Protein AF-A0A2E1APN5-F1 (afdb_monomer)

Radius of gyration: 29.27 Å; Cα contacts (8 Å, |Δi|>4): 83; chains: 1; bounding box: 70×62×74 Å

Sequence (223 aa):
MCIGRSMVTHSIISHINYSKQFFPSLQPFIEPSEMKSNELLLLLEHAYSVARYGNEFEITKVQTKTIQSQMKEFIQEVESIFQRHLDQCNNQIEGIEKDFEKAFPKETKSVEHNGESCLFEQLKEMEKMHFHALKSYIPEKGLYSVELITKGYQETSFMISDLIKVCITALENENFSTRSVPQPHYNISGVLGYILDLIPHDEMEFLDKARKLLSEQKAATTK

Structure (mmCIF, N/CA/C/O backbone):
data_AF-A0A2E1APN5-F1
#
_entry.id   AF-A0A2E1APN5-F1
#
loop_
_atom_site.group_PDB
_atom_site.id
_atom_site.type_symbol
_atom_site.label_atom_id
_atom_site.label_alt_id
_atom_site.label_comp_id
_atom_site.label_asym_id
_atom_site.label_entity_id
_atom_site.label_seq_id
_atom_site.pdbx_PDB_ins_code
_atom_site.Cartn_x
_atom_site.Cartn_y
_atom_site.Cartn_z
_atom_site.occupancy
_atom_site.B_iso_or_equiv
_atom_site.auth_seq_id
_atom_site.auth_comp_id
_atom_site.auth_asym_id
_atom_site.auth_atom_id
_atom_site.pdbx_PDB_model_num
ATOM 1 N N . MET A 1 1 ? 13.906 -6.286 4.113 1.00 45.44 1 MET A N 1
ATOM 2 C CA . MET A 1 1 ? 14.165 -5.135 3.224 1.00 45.44 1 MET A CA 1
ATOM 3 C C . MET A 1 1 ? 13.760 -5.583 1.832 1.00 45.44 1 MET A C 1
ATOM 5 O O . MET A 1 1 ? 14.412 -6.465 1.293 1.00 45.44 1 MET A O 1
ATOM 9 N N . CYS A 1 2 ? 12.626 -5.105 1.322 1.00 52.84 2 CYS A N 1
ATOM 10 C CA . CYS A 1 2 ? 12.103 -5.518 0.017 1.00 52.84 2 CYS A CA 1
ATOM 11 C C . CYS A 1 2 ? 12.433 -4.435 -1.011 1.00 52.84 2 CYS A C 1
ATOM 13 O O . CYS A 1 2 ? 12.255 -3.248 -0.735 1.00 52.84 2 CYS A O 1
ATOM 15 N N . ILE A 1 3 ? 12.920 -4.840 -2.182 1.00 60.03 3 ILE A N 1
ATOM 16 C CA . ILE A 1 3 ? 13.171 -3.937 -3.306 1.00 60.03 3 ILE A CA 1
ATOM 17 C C . ILE A 1 3 ? 11.793 -3.551 -3.864 1.00 60.03 3 ILE A C 1
ATOM 19 O O . ILE A 1 3 ? 11.184 -4.300 -4.617 1.00 60.03 3 ILE A O 1
ATOM 23 N N . GLY A 1 4 ? 11.242 -2.422 -3.407 1.00 61.91 4 GLY A N 1
ATOM 24 C CA . GLY A 1 4 ? 9.843 -2.045 -3.658 1.00 61.91 4 GLY A CA 1
ATOM 25 C C . GLY A 1 4 ? 9.481 -1.787 -5.127 1.00 61.91 4 GLY A C 1
ATOM 26 O O . GLY A 1 4 ? 8.303 -1.796 -5.470 1.00 61.91 4 GLY A O 1
ATOM 27 N N . ARG A 1 5 ? 10.463 -1.565 -6.011 1.00 67.75 5 ARG A N 1
ATOM 28 C CA . ARG A 1 5 ? 10.250 -1.455 -7.463 1.00 67.75 5 ARG A CA 1
ATOM 29 C C . ARG A 1 5 ? 11.303 -2.251 -8.218 1.00 67.75 5 ARG A C 1
ATOM 31 O O . ARG A 1 5 ? 12.491 -2.098 -7.955 1.00 67.75 5 ARG A O 1
ATOM 38 N N . SER A 1 6 ? 10.864 -3.044 -9.194 1.00 73.12 6 SER A N 1
ATOM 39 C CA . SER A 1 6 ? 11.775 -3.700 -10.133 1.00 73.12 6 SER A CA 1
ATOM 40 C C . SER A 1 6 ? 12.521 -2.651 -10.950 1.00 73.12 6 SER A C 1
ATOM 42 O O . SER A 1 6 ? 11.910 -1.740 -11.512 1.00 73.12 6 SER A O 1
ATOM 44 N N . MET A 1 7 ? 13.838 -2.800 -11.061 1.00 77.50 7 MET A N 1
ATOM 45 C CA . MET A 1 7 ? 14.626 -2.024 -12.010 1.00 77.50 7 MET A CA 1
ATOM 46 C C . MET A 1 7 ? 14.313 -2.517 -13.431 1.00 77.50 7 MET A C 1
ATOM 48 O O . MET A 1 7 ? 14.204 -3.721 -13.656 1.00 77.50 7 ME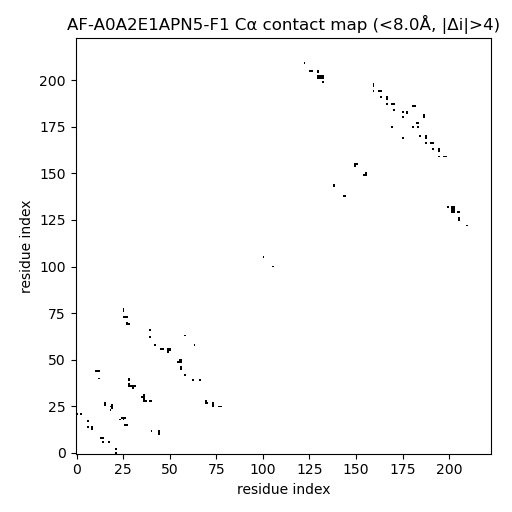T A O 1
ATOM 52 N N . VAL A 1 8 ? 14.155 -1.607 -14.393 1.00 78.19 8 VAL A N 1
ATOM 53 C CA . VAL A 1 8 ? 13.979 -1.955 -15.812 1.00 78.19 8 VAL A CA 1
ATOM 54 C C . VAL A 1 8 ? 15.206 -1.468 -16.566 1.00 78.19 8 VAL A C 1
ATOM 56 O O . VAL A 1 8 ? 15.414 -0.270 -16.735 1.00 78.19 8 VAL A O 1
ATOM 59 N N . THR A 1 9 ? 16.055 -2.404 -16.977 1.00 80.88 9 THR A N 1
ATOM 60 C CA . THR A 1 9 ? 17.279 -2.137 -17.742 1.00 80.88 9 THR A CA 1
ATOM 61 C C . THR A 1 9 ? 17.597 -3.334 -18.633 1.00 80.88 9 THR A C 1
ATOM 63 O O . THR A 1 9 ? 17.232 -4.469 -18.315 1.00 80.88 9 THR A O 1
ATOM 66 N N . HIS A 1 10 ? 18.287 -3.070 -19.742 1.00 74.88 10 HIS A N 1
ATOM 67 C CA . HIS A 1 10 ? 18.795 -4.080 -20.675 1.00 74.88 10 HIS A CA 1
ATOM 68 C C . HIS A 1 10 ? 20.230 -4.536 -20.365 1.00 74.88 10 HIS A C 1
ATOM 70 O O . HIS A 1 10 ? 20.794 -5.304 -21.134 1.00 74.88 10 HIS A O 1
ATOM 76 N N . SER A 1 11 ? 20.804 -4.051 -19.263 1.00 83.25 11 SER A N 1
ATOM 77 C CA . SER A 1 11 ? 22.168 -4.318 -18.816 1.00 83.25 11 SER A CA 1
ATOM 78 C C . SER A 1 11 ? 22.156 -5.159 -17.545 1.00 83.25 11 SER A C 1
ATOM 80 O O . SER A 1 11 ? 21.623 -4.732 -16.512 1.00 83.25 11 SER A O 1
ATOM 82 N N . ILE A 1 12 ? 22.757 -6.348 -17.604 1.00 84.38 12 ILE A N 1
ATOM 83 C CA . ILE A 1 12 ? 22.867 -7.250 -16.453 1.00 84.38 12 ILE A CA 1
ATOM 84 C C . ILE A 1 12 ? 23.789 -6.653 -15.388 1.00 84.38 12 ILE A C 1
ATOM 86 O O . ILE A 1 12 ? 23.498 -6.738 -14.197 1.00 84.38 12 ILE A O 1
ATOM 90 N N . ILE A 1 13 ? 24.839 -5.947 -15.815 1.00 83.81 13 ILE A N 1
ATOM 91 C CA . ILE A 1 13 ? 25.756 -5.216 -14.934 1.00 83.81 13 ILE A CA 1
ATOM 92 C C . ILE A 1 13 ? 24.990 -4.157 -14.135 1.00 83.81 13 ILE A C 1
ATOM 94 O O . ILE A 1 13 ? 25.181 -4.021 -12.926 1.00 83.81 13 ILE A O 1
ATOM 98 N N . SER A 1 14 ? 24.080 -3.435 -14.790 1.00 83.88 14 SER A N 1
ATOM 99 C CA . SER A 1 14 ? 23.251 -2.425 -14.126 1.00 83.88 14 SER A CA 1
ATOM 100 C C . SER A 1 14 ? 22.312 -3.048 -13.087 1.00 83.88 14 SER A C 1
ATOM 102 O O . SER A 1 14 ? 22.191 -2.510 -11.987 1.00 83.88 14 SER A O 1
ATOM 104 N N . HIS A 1 15 ? 21.712 -4.209 -13.386 1.00 84.94 15 HIS A N 1
ATOM 105 C CA . HIS A 1 15 ? 20.889 -4.963 -12.426 1.00 84.94 15 HIS A CA 1
ATOM 106 C C . HIS A 1 15 ? 21.692 -5.443 -11.210 1.00 84.94 15 HIS A C 1
ATOM 108 O O . HIS A 1 15 ? 21.228 -5.308 -10.075 1.00 84.94 15 HIS A O 1
ATOM 114 N N . ILE A 1 16 ? 22.905 -5.960 -11.423 1.00 83.12 16 ILE A N 1
ATOM 115 C CA . ILE A 1 16 ? 23.797 -6.413 -10.343 1.00 83.12 16 ILE A CA 1
ATOM 116 C C . ILE A 1 16 ? 24.196 -5.232 -9.452 1.00 83.12 16 ILE A C 1
ATOM 118 O O . ILE A 1 16 ? 24.072 -5.311 -8.230 1.00 83.12 16 ILE A O 1
ATOM 122 N N . ASN A 1 17 ? 24.606 -4.107 -10.044 1.00 82.50 17 ASN A N 1
ATOM 123 C CA . ASN A 1 17 ? 24.995 -2.906 -9.299 1.00 82.50 17 ASN A CA 1
ATOM 124 C C . ASN A 1 17 ? 23.841 -2.308 -8.491 1.00 82.50 17 ASN A C 1
ATOM 126 O O . ASN A 1 17 ? 24.048 -1.849 -7.368 1.00 82.50 17 ASN A O 1
ATOM 130 N N . TYR A 1 18 ? 22.627 -2.324 -9.038 1.00 83.31 18 TYR A N 1
ATOM 131 C CA . TYR A 1 18 ? 21.437 -1.899 -8.312 1.00 83.31 18 TYR A CA 1
ATOM 132 C C . TYR A 1 18 ? 21.146 -2.823 -7.126 1.00 83.31 18 TYR A C 1
ATOM 134 O O . TYR A 1 18 ? 20.961 -2.359 -6.003 1.00 83.31 18 TYR A O 1
ATOM 142 N N . SER A 1 19 ? 21.195 -4.138 -7.350 1.00 80.06 19 SER A N 1
ATOM 143 C CA . SER A 1 19 ? 20.945 -5.146 -6.312 1.00 80.06 19 SER A CA 1
ATOM 144 C C . SER A 1 19 ? 21.985 -5.097 -5.187 1.00 80.06 19 SER A C 1
ATOM 146 O O . SER A 1 19 ? 21.635 -5.254 -4.018 1.00 80.06 19 SER A O 1
ATOM 148 N N . LYS A 1 20 ? 23.245 -4.780 -5.514 1.00 81.50 20 LYS A N 1
ATOM 149 C CA . LYS A 1 20 ? 24.364 -4.636 -4.569 1.00 81.50 20 LYS A CA 1
ATOM 150 C C . LYS A 1 20 ? 24.113 -3.605 -3.466 1.00 81.50 20 LYS A C 1
ATOM 152 O O . LYS A 1 20 ? 24.642 -3.760 -2.370 1.00 81.50 20 LYS A O 1
ATOM 157 N N . GLN A 1 21 ? 23.305 -2.574 -3.724 1.00 79.94 21 GLN A N 1
ATOM 158 C CA . GLN A 1 21 ? 22.946 -1.570 -2.712 1.00 79.94 21 GLN A CA 1
ATOM 159 C C . GLN A 1 21 ? 22.103 -2.162 -1.575 1.00 79.94 21 GLN A C 1
ATOM 161 O O . GLN A 1 21 ? 22.158 -1.678 -0.447 1.00 79.94 21 GLN A O 1
ATOM 166 N N . PHE A 1 22 ? 21.335 -3.210 -1.872 1.00 81.69 22 PHE A N 1
ATOM 167 C CA . PHE A 1 22 ? 20.429 -3.866 -0.932 1.00 81.69 22 PHE A CA 1
ATOM 168 C C . PHE A 1 22 ? 21.021 -5.164 -0.380 1.00 81.69 22 PHE A C 1
ATOM 170 O O . PHE A 1 22 ? 20.833 -5.478 0.793 1.00 81.69 22 PHE A O 1
ATOM 177 N N . PHE A 1 23 ? 21.767 -5.893 -1.212 1.00 82.56 23 PHE A N 1
ATOM 178 C CA . PHE A 1 23 ? 22.398 -7.164 -0.868 1.00 82.56 23 PHE A CA 1
ATOM 179 C C . PHE A 1 23 ? 23.878 -7.153 -1.284 1.00 82.56 23 PHE A C 1
ATOM 181 O O . PHE A 1 23 ? 24.237 -7.712 -2.320 1.00 82.56 23 PHE A O 1
ATOM 188 N N . PRO A 1 24 ? 24.769 -6.525 -0.492 1.00 80.19 24 PRO A N 1
ATOM 189 C CA . PRO A 1 24 ? 26.177 -6.378 -0.862 1.00 80.19 24 PRO A CA 1
ATOM 190 C C . PRO A 1 24 ? 26.922 -7.706 -1.033 1.00 80.19 24 PRO A C 1
ATOM 192 O O . PRO A 1 24 ? 27.859 -7.770 -1.823 1.00 80.19 24 PRO A O 1
ATOM 195 N N . SER A 1 25 ? 26.517 -8.756 -0.313 1.00 80.38 25 SER A N 1
ATOM 196 C CA . SER A 1 25 ? 27.109 -10.098 -0.403 1.00 80.38 25 SER A CA 1
ATOM 197 C C . SER A 1 25 ? 26.628 -10.898 -1.615 1.00 80.38 25 SER A C 1
ATOM 199 O O . SER A 1 25 ? 27.317 -11.815 -2.040 1.00 80.38 25 SER A O 1
ATOM 201 N N . LEU A 1 26 ? 25.480 -10.528 -2.187 1.00 80.69 26 LEU A N 1
ATOM 202 C CA . LEU A 1 26 ? 24.812 -11.255 -3.259 1.00 80.69 26 LEU A CA 1
ATOM 203 C C . LEU A 1 26 ? 25.304 -10.740 -4.616 1.00 80.69 26 LEU A C 1
ATOM 205 O O . LEU A 1 26 ? 24.640 -9.941 -5.281 1.00 80.69 26 LEU A O 1
ATOM 209 N N . GLN A 1 27 ? 26.506 -11.152 -5.011 1.00 77.75 27 GLN A N 1
ATOM 210 C CA . GLN A 1 27 ? 27.084 -10.805 -6.310 1.00 77.75 27 GLN A CA 1
ATOM 211 C C . GLN A 1 27 ? 27.486 -12.082 -7.053 1.00 77.75 27 GLN A C 1
ATOM 213 O O . GLN A 1 27 ? 28.218 -12.903 -6.505 1.00 77.75 27 GLN A O 1
ATOM 218 N N . PRO A 1 28 ? 27.050 -12.261 -8.308 1.00 80.06 28 PRO A N 1
ATOM 219 C CA . PRO A 1 28 ? 27.586 -13.321 -9.142 1.00 80.06 28 PRO A CA 1
ATOM 220 C C . PRO A 1 28 ? 28.969 -12.928 -9.687 1.00 80.06 28 PRO A C 1
ATOM 222 O O . PRO A 1 28 ? 29.298 -11.745 -9.761 1.00 80.06 28 PRO A O 1
ATOM 225 N N . PHE A 1 29 ? 29.755 -13.915 -10.128 1.00 77.19 29 PHE A N 1
ATOM 226 C CA . PHE A 1 29 ? 31.062 -13.712 -10.782 1.00 77.19 29 PHE A CA 1
ATOM 227 C C . PHE A 1 29 ? 32.159 -13.074 -9.896 1.00 77.19 29 PHE A C 1
ATOM 229 O O . PHE A 1 29 ? 33.073 -12.428 -10.405 1.00 77.19 29 PHE A O 1
ATOM 236 N N . ILE A 1 30 ? 32.115 -13.267 -8.571 1.00 67.25 30 ILE A N 1
ATOM 237 C CA . ILE A 1 30 ? 33.182 -12.804 -7.666 1.00 67.25 30 ILE 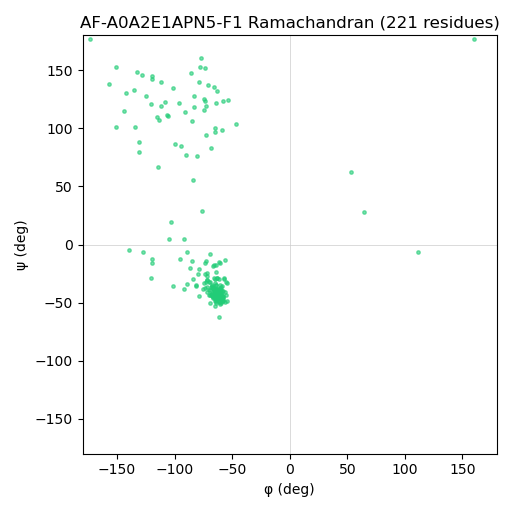A CA 1
ATOM 238 C C . ILE A 1 30 ? 34.406 -13.725 -7.802 1.00 67.25 30 ILE A C 1
ATOM 240 O O . ILE A 1 30 ? 34.350 -14.891 -7.420 1.00 67.25 30 ILE A O 1
ATOM 244 N N . GLU A 1 31 ? 35.536 -13.194 -8.275 1.00 61.31 31 GLU A N 1
ATOM 245 C CA . GLU A 1 31 ? 36.848 -13.839 -8.134 1.00 61.31 31 GLU A CA 1
ATOM 246 C C . GLU A 1 31 ? 37.810 -12.942 -7.338 1.00 61.31 31 GLU A C 1
ATOM 248 O O . GLU A 1 31 ? 37.778 -11.719 -7.490 1.00 61.31 31 GLU A O 1
ATOM 253 N N . PRO A 1 32 ? 38.705 -13.525 -6.519 1.00 54.47 32 PRO A N 1
ATOM 254 C CA . PRO A 1 32 ? 39.666 -12.779 -5.704 1.00 54.47 32 PRO A CA 1
ATOM 255 C C . PRO A 1 32 ? 40.775 -12.082 -6.513 1.00 54.47 32 PRO A C 1
ATOM 257 O O . PRO A 1 32 ? 41.538 -11.309 -5.940 1.00 54.47 32 PRO A O 1
ATOM 260 N N . SER A 1 33 ? 40.890 -12.332 -7.824 1.00 51.34 33 SER A N 1
ATOM 261 C CA . SER A 1 33 ? 41.826 -11.622 -8.701 1.00 51.34 33 SER A CA 1
ATOM 262 C C . SER A 1 33 ? 41.079 -10.642 -9.607 1.00 51.34 33 SER A C 1
ATOM 264 O O . SER A 1 33 ? 40.370 -11.056 -10.525 1.00 51.34 33 SER A O 1
ATOM 266 N N . GLU A 1 34 ? 41.282 -9.344 -9.385 1.00 51.78 34 GLU A N 1
ATOM 267 C CA . GLU A 1 34 ? 40.617 -8.227 -10.083 1.00 51.78 34 GLU A CA 1
ATOM 268 C C . GLU A 1 34 ? 40.761 -8.239 -11.621 1.00 51.78 34 GLU A C 1
ATOM 270 O O . GLU A 1 34 ? 40.038 -7.52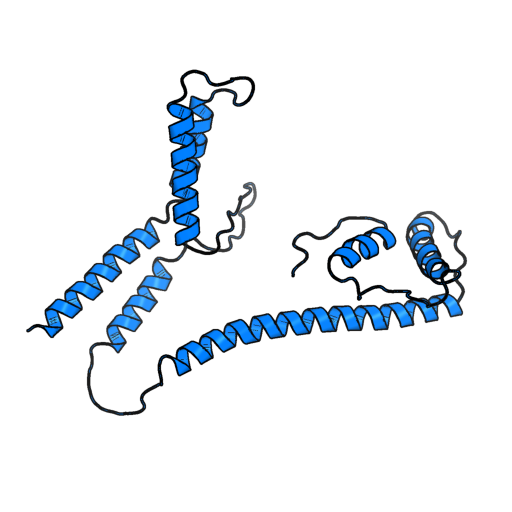8 -12.312 1.00 51.78 34 GLU A O 1
ATOM 275 N N . MET A 1 35 ? 41.669 -9.048 -12.179 1.00 47.50 35 MET A N 1
ATOM 276 C CA . MET A 1 35 ? 41.989 -9.049 -13.610 1.00 47.50 35 MET A CA 1
ATOM 277 C C . MET A 1 35 ? 41.096 -9.938 -14.492 1.00 47.50 35 MET A C 1
ATOM 279 O O . MET A 1 35 ? 41.059 -9.701 -15.693 1.00 47.50 35 MET A O 1
ATOM 283 N N . LYS A 1 36 ? 40.389 -10.940 -13.946 1.00 50.69 36 LYS A N 1
ATOM 284 C CA . LYS A 1 36 ? 39.568 -11.892 -14.738 1.00 50.69 36 LYS A CA 1
ATOM 285 C C . LYS A 1 36 ? 38.077 -11.893 -14.391 1.00 50.69 36 LYS A C 1
ATOM 287 O O . LYS A 1 36 ? 37.268 -12.353 -15.196 1.00 50.69 36 LYS A O 1
ATOM 292 N N . SER A 1 37 ? 37.699 -11.330 -13.239 1.00 54.22 37 SER A N 1
ATOM 293 C CA . SER A 1 37 ? 36.334 -11.426 -12.691 1.00 54.22 37 SER A CA 1
ATOM 294 C C . SER A 1 37 ? 35.262 -10.757 -13.560 1.00 54.22 37 SER A C 1
ATOM 296 O O . SER A 1 37 ? 34.102 -11.161 -13.543 1.00 54.22 37 SER A O 1
ATOM 298 N N . ASN A 1 38 ? 35.650 -9.786 -14.388 1.00 67.75 38 ASN A N 1
ATOM 299 C CA . ASN A 1 38 ? 34.726 -9.066 -15.259 1.00 67.75 38 ASN A CA 1
ATOM 300 C C . ASN A 1 38 ? 34.635 -9.632 -16.680 1.00 67.75 38 ASN A C 1
ATOM 302 O O . ASN A 1 38 ? 33.713 -9.262 -17.400 1.00 67.75 38 ASN A O 1
ATOM 306 N N . GLU A 1 39 ? 35.531 -10.525 -17.113 1.00 77.75 39 GLU A N 1
ATOM 307 C CA . GLU A 1 39 ? 35.550 -10.971 -18.515 1.00 77.75 39 GLU A CA 1
ATOM 308 C C . GLU A 1 39 ? 34.314 -11.804 -18.871 1.00 77.75 39 GLU A C 1
ATOM 310 O O . GLU A 1 39 ? 33.687 -11.564 -19.900 1.00 77.75 39 GLU A O 1
ATOM 315 N N . LEU A 1 40 ? 33.910 -12.739 -18.002 1.00 83.31 40 LEU A N 1
ATOM 316 C CA . LEU A 1 40 ? 32.712 -13.559 -18.226 1.00 83.31 40 LEU A CA 1
ATOM 317 C C . LEU A 1 40 ? 31.426 -12.728 -18.173 1.00 83.31 40 LEU A C 1
ATOM 319 O O . LEU A 1 40 ? 30.511 -12.963 -18.961 1.00 83.31 40 LEU A O 1
ATOM 323 N N . LEU A 1 41 ? 31.369 -11.748 -17.270 1.00 84.50 41 LEU A N 1
ATOM 324 C CA . LEU A 1 41 ? 30.226 -10.852 -17.125 1.00 84.50 41 LEU A CA 1
ATOM 325 C C . LEU A 1 41 ? 30.095 -9.907 -18.329 1.00 84.50 41 LEU A C 1
ATOM 327 O O . LEU A 1 41 ? 29.000 -9.741 -18.862 1.00 84.50 41 LEU A O 1
ATOM 331 N N . LEU A 1 42 ? 31.211 -9.340 -18.796 1.00 83.88 42 LEU A N 1
ATOM 332 C CA . LEU A 1 42 ? 31.263 -8.512 -20.004 1.00 83.88 42 LEU A CA 1
ATOM 333 C C . LEU A 1 42 ? 30.926 -9.327 -21.255 1.00 83.88 42 LEU A C 1
ATOM 335 O O . LEU A 1 42 ? 30.180 -8.851 -22.108 1.00 83.88 42 LEU A O 1
ATOM 339 N N . LEU A 1 43 ? 31.416 -10.566 -21.348 1.00 84.56 43 LEU A N 1
ATOM 340 C CA . LEU A 1 43 ? 31.075 -11.479 -22.436 1.00 84.56 43 LEU A CA 1
ATOM 341 C C . LEU A 1 43 ? 29.575 -11.794 -22.451 1.00 84.56 43 LEU A C 1
ATOM 343 O O . LEU A 1 43 ? 28.978 -11.834 -23.522 1.00 84.56 43 LEU A O 1
ATOM 347 N N . LEU A 1 44 ? 28.955 -11.984 -21.283 1.00 85.25 44 LEU A N 1
ATOM 348 C CA . LEU A 1 44 ? 27.520 -12.246 -21.160 1.00 85.25 44 LEU A CA 1
ATOM 349 C C . LEU A 1 44 ? 26.670 -11.020 -21.534 1.00 85.25 44 LEU A C 1
ATOM 351 O O . LEU A 1 44 ? 25.690 -11.156 -22.267 1.00 85.25 44 LEU A O 1
ATOM 355 N N . GLU A 1 45 ? 27.068 -9.829 -21.083 1.00 85.50 45 GLU A N 1
ATOM 356 C CA . GLU A 1 45 ? 26.450 -8.545 -21.449 1.00 85.50 45 GLU A CA 1
ATOM 357 C C . GLU A 1 45 ? 26.525 -8.307 -22.969 1.00 85.50 45 GLU A C 1
ATOM 359 O O . GLU A 1 45 ? 25.532 -7.971 -23.627 1.00 85.50 45 GLU A O 1
ATOM 364 N N . HIS A 1 46 ? 27.699 -8.547 -23.555 1.00 84.00 46 HIS A N 1
ATOM 365 C CA . HIS A 1 46 ? 27.912 -8.426 -24.992 1.00 84.00 46 HIS A CA 1
ATOM 366 C C . HIS A 1 46 ? 27.108 -9.476 -25.769 1.00 84.00 46 HIS A C 1
ATOM 368 O O . HIS A 1 46 ? 26.417 -9.134 -26.723 1.00 84.00 46 HIS A O 1
ATOM 374 N N . ALA A 1 47 ? 27.103 -10.738 -25.330 1.00 82.94 47 ALA A N 1
ATOM 375 C CA . ALA A 1 47 ? 26.327 -11.798 -25.970 1.00 82.94 47 ALA A CA 1
ATOM 376 C C . ALA A 1 47 ? 24.819 -11.494 -25.967 1.00 82.94 47 ALA A C 1
ATOM 378 O O . ALA A 1 47 ? 24.157 -11.707 -26.978 1.00 82.94 47 ALA A O 1
ATOM 379 N N . TYR A 1 48 ? 24.267 -10.940 -24.883 1.00 81.25 48 TYR A N 1
ATOM 380 C CA . TYR A 1 48 ? 22.851 -10.554 -24.823 1.00 81.25 48 TYR A CA 1
ATOM 381 C C . TYR A 1 48 ? 22.484 -9.456 -25.836 1.00 81.25 48 TYR A C 1
ATOM 383 O O . TYR A 1 48 ? 21.403 -9.496 -26.432 1.00 81.25 48 TYR A O 1
ATOM 391 N N . SER A 1 49 ? 23.376 -8.482 -26.039 1.00 76.56 49 SER A N 1
ATOM 392 C CA . SER A 1 49 ? 23.158 -7.380 -26.984 1.00 76.56 49 SER A CA 1
ATOM 393 C C . SER A 1 49 ? 23.406 -7.790 -28.440 1.00 76.56 49 SER A C 1
ATOM 395 O O . SER A 1 49 ? 22.578 -7.487 -29.300 1.00 76.56 49 SER A O 1
ATOM 397 N N . VAL A 1 50 ? 24.484 -8.526 -28.720 1.00 77.19 50 VAL A N 1
ATOM 398 C CA . VAL A 1 50 ? 24.899 -8.895 -30.082 1.00 77.19 50 VAL A CA 1
ATOM 399 C C . VAL A 1 50 ? 24.130 -10.087 -30.637 1.00 77.19 50 VAL A C 1
ATOM 401 O O . VAL A 1 50 ? 23.761 -10.037 -31.805 1.00 77.19 50 VAL A O 1
ATOM 404 N N . ALA A 1 51 ? 23.765 -11.094 -29.832 1.00 68.94 51 ALA A N 1
ATOM 405 C CA . ALA A 1 51 ? 23.001 -12.256 -30.317 1.00 68.94 51 ALA A CA 1
ATOM 406 C C . ALA A 1 51 ? 21.625 -11.894 -30.909 1.00 68.94 51 ALA A C 1
ATOM 408 O O . ALA A 1 51 ? 21.006 -12.705 -31.594 1.00 68.94 51 ALA A O 1
ATOM 409 N N . ARG A 1 52 ? 21.125 -10.680 -30.647 1.00 64.81 52 ARG A N 1
ATOM 410 C CA . ARG A 1 52 ? 19.890 -10.157 -31.248 1.00 64.81 52 ARG A CA 1
ATOM 411 C C . ARG A 1 52 ? 20.072 -9.626 -32.667 1.00 64.81 52 ARG A C 1
ATOM 413 O O . ARG A 1 52 ? 19.095 -9.585 -33.409 1.00 64.81 52 ARG A O 1
ATOM 420 N N . TYR A 1 53 ? 21.281 -9.202 -33.027 1.00 67.44 53 TYR A N 1
ATOM 421 C CA . TYR A 1 53 ? 21.555 -8.463 -34.263 1.00 67.44 53 TYR A CA 1
ATOM 422 C C . TYR A 1 53 ? 22.679 -9.078 -35.112 1.00 67.44 53 TYR A C 1
ATOM 424 O O . TYR A 1 53 ? 22.882 -8.647 -36.244 1.00 67.44 53 TYR A O 1
ATOM 432 N N . GLY A 1 54 ? 23.373 -10.103 -34.612 1.00 66.50 54 GLY A N 1
ATOM 433 C CA . GLY A 1 54 ? 24.423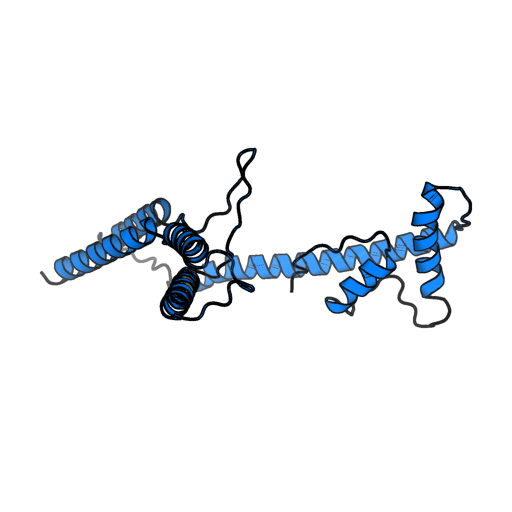 -10.813 -35.334 1.00 66.50 54 GLY A CA 1
ATOM 434 C C . GLY A 1 54 ? 24.941 -12.047 -34.590 1.00 66.50 54 GLY A C 1
ATOM 435 O O . GLY A 1 54 ? 24.553 -12.333 -33.461 1.00 66.50 54 GLY A O 1
ATOM 436 N N . ASN A 1 55 ? 25.853 -12.774 -35.235 1.00 65.62 55 ASN A N 1
ATOM 437 C CA . ASN A 1 55 ? 26.540 -13.943 -34.664 1.00 65.62 55 ASN A CA 1
ATOM 438 C C . ASN A 1 55 ? 27.982 -13.610 -34.235 1.00 65.62 55 ASN A C 1
ATOM 440 O O . ASN A 1 55 ? 28.816 -14.501 -34.102 1.00 65.62 55 ASN A O 1
ATOM 444 N N . GLU A 1 56 ? 28.292 -12.325 -34.048 1.00 68.12 56 GLU A N 1
ATOM 445 C CA . GLU A 1 56 ? 29.638 -11.821 -33.744 1.00 68.12 56 GLU A CA 1
ATOM 446 C C . GLU A 1 56 ? 29.948 -11.897 -32.242 1.00 68.12 56 GLU A C 1
ATOM 448 O O . GLU A 1 56 ? 30.266 -10.908 -31.583 1.00 68.12 56 GLU A O 1
ATOM 453 N N . PHE A 1 57 ? 29.820 -13.089 -31.665 1.00 70.25 57 PHE A N 1
ATOM 454 C CA . PHE A 1 57 ? 30.287 -13.357 -30.311 1.00 70.25 57 PHE A CA 1
ATOM 455 C C . PHE A 1 57 ? 30.871 -14.765 -30.230 1.00 70.25 57 PHE A C 1
ATOM 457 O O . PHE A 1 57 ? 30.259 -15.745 -30.653 1.00 70.25 57 PHE A O 1
ATOM 464 N N . GLU A 1 58 ? 32.066 -14.872 -29.661 1.00 77.62 58 GLU A N 1
ATOM 465 C CA . GLU A 1 58 ? 32.731 -16.151 -29.443 1.00 77.62 58 GLU A CA 1
ATOM 466 C C . GLU A 1 58 ? 32.651 -16.505 -27.960 1.00 77.62 58 GLU A C 1
ATOM 468 O O . GLU A 1 58 ? 33.276 -15.868 -27.114 1.00 77.62 58 GLU A O 1
ATOM 473 N N . ILE A 1 59 ? 31.861 -17.529 -27.636 1.00 82.25 59 ILE A N 1
ATOM 474 C CA . ILE A 1 59 ? 31.793 -18.096 -26.290 1.00 82.25 59 ILE A CA 1
ATOM 475 C C . ILE A 1 59 ? 32.179 -19.569 -26.336 1.00 82.25 59 ILE A C 1
ATOM 477 O O . ILE A 1 59 ? 31.580 -20.385 -27.040 1.00 82.25 59 ILE A O 1
ATOM 481 N N . THR A 1 60 ? 33.215 -19.930 -25.588 1.00 87.12 60 THR A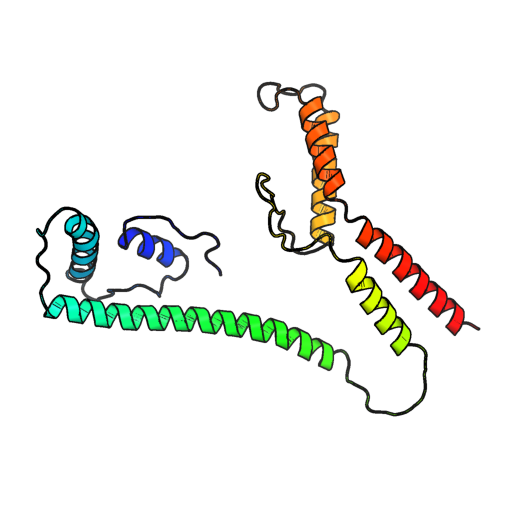 N 1
ATOM 482 C CA . THR A 1 60 ? 33.686 -21.314 -25.541 1.00 87.12 60 THR A CA 1
ATOM 483 C C . THR A 1 60 ? 32.790 -22.167 -24.648 1.00 87.12 60 THR A C 1
ATOM 485 O O . THR A 1 60 ? 32.231 -21.708 -23.651 1.00 87.12 60 THR A O 1
ATOM 488 N N . LYS A 1 61 ? 32.732 -23.472 -24.935 1.00 87.75 61 LYS A N 1
ATOM 489 C CA . LYS A 1 61 ? 31.982 -24.442 -24.118 1.00 87.75 61 LYS A CA 1
ATOM 490 C C . LYS A 1 61 ? 32.430 -24.467 -22.650 1.00 87.75 61 LYS A C 1
ATOM 492 O O . LYS A 1 61 ? 31.627 -24.785 -21.776 1.00 87.75 61 LYS A O 1
ATOM 497 N N . VAL A 1 62 ? 33.701 -24.158 -22.379 1.00 88.19 62 VAL A N 1
ATOM 498 C CA . VAL A 1 62 ? 34.237 -24.052 -21.014 1.00 88.19 62 VAL A CA 1
ATOM 499 C C . VAL A 1 62 ? 33.646 -22.829 -20.313 1.00 88.19 62 VAL A C 1
ATOM 501 O O . VAL A 1 62 ? 33.072 -22.984 -19.241 1.00 88.19 62 VAL A O 1
ATOM 504 N N . GLN A 1 63 ? 33.680 -21.654 -20.951 1.00 85.88 63 GLN A N 1
ATOM 505 C CA . GLN A 1 63 ? 33.089 -20.422 -20.410 1.00 85.88 63 GLN A CA 1
ATOM 506 C C . GLN A 1 63 ? 31.584 -20.571 -20.161 1.00 85.88 63 GLN A C 1
ATOM 508 O O . GLN A 1 63 ? 31.102 -20.184 -19.100 1.00 85.88 63 GLN A O 1
ATOM 513 N N . THR A 1 64 ? 30.842 -21.205 -21.077 1.00 86.88 64 THR A N 1
ATOM 514 C CA . THR A 1 64 ? 29.408 -21.476 -20.882 1.00 86.88 64 THR A CA 1
ATOM 515 C C . THR A 1 64 ? 29.153 -22.326 -19.640 1.00 86.88 64 THR A C 1
ATOM 517 O O . THR A 1 64 ? 28.255 -22.013 -18.861 1.00 86.88 64 THR A O 1
ATOM 520 N N . LYS A 1 65 ? 29.945 -23.385 -19.424 1.00 89.19 65 LYS A N 1
ATOM 521 C CA . LYS A 1 65 ? 29.816 -24.231 -18.229 1.00 89.19 65 LYS A CA 1
ATOM 522 C C . LYS A 1 65 ? 30.128 -23.461 -16.946 1.00 89.19 65 LYS A C 1
ATOM 524 O O . LYS A 1 65 ? 29.405 -23.625 -15.967 1.00 89.19 65 LYS A O 1
ATOM 529 N N . THR A 1 66 ? 31.159 -22.615 -16.955 1.00 87.56 66 THR A N 1
ATOM 530 C CA . THR A 1 66 ? 31.512 -21.769 -15.806 1.00 87.56 66 THR A CA 1
ATOM 531 C C . THR A 1 66 ? 30.382 -20.802 -15.464 1.00 87.56 66 THR A C 1
ATOM 533 O O . THR A 1 66 ? 29.943 -20.768 -14.317 1.00 87.56 66 THR A O 1
ATOM 536 N N . ILE A 1 67 ? 29.839 -20.099 -16.465 1.00 87.19 67 ILE A N 1
ATOM 537 C CA . ILE A 1 67 ? 28.700 -19.186 -16.291 1.00 87.19 67 ILE A CA 1
ATOM 538 C C . ILE A 1 67 ? 27.491 -19.934 -15.728 1.00 87.19 67 ILE A C 1
ATOM 540 O O . ILE A 1 67 ? 26.877 -19.473 -14.773 1.00 87.19 67 ILE A O 1
ATOM 544 N N . GLN A 1 68 ? 27.158 -21.106 -16.276 1.00 89.25 68 GLN A N 1
ATOM 545 C CA . GLN A 1 68 ? 26.038 -21.913 -15.785 1.00 89.25 68 GLN A CA 1
ATOM 546 C C . GLN A 1 68 ? 26.214 -22.329 -14.322 1.00 89.25 68 GLN A C 1
ATOM 548 O O . GLN A 1 68 ? 25.251 -22.266 -13.561 1.00 89.25 68 GLN A O 1
ATOM 553 N N . SER A 1 69 ? 27.422 -22.735 -13.922 1.00 88.94 69 SER A N 1
ATOM 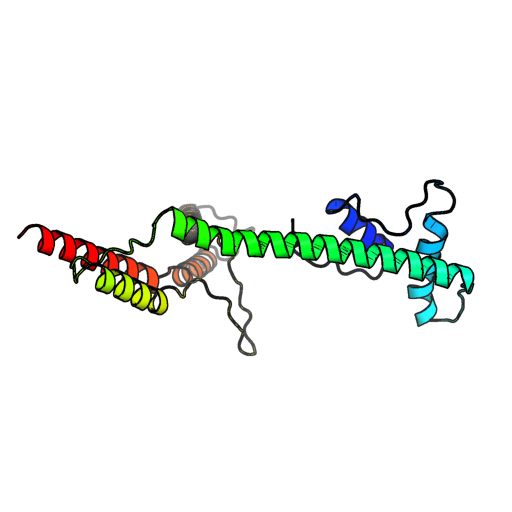554 C CA . SER A 1 69 ? 27.707 -23.108 -12.533 1.00 88.94 69 SER A CA 1
ATOM 555 C C . SER A 1 69 ? 27.551 -21.917 -11.589 1.00 88.94 69 SER A C 1
ATOM 557 O O . SER A 1 69 ? 26.808 -22.007 -10.617 1.00 88.94 69 SER A O 1
ATOM 559 N N . GLN A 1 70 ? 28.171 -20.780 -11.917 1.00 87.44 70 GLN A N 1
ATOM 560 C CA . GLN A 1 70 ? 28.110 -19.567 -11.094 1.00 87.44 70 GLN A CA 1
ATOM 561 C C . GLN A 1 70 ? 26.690 -18.997 -11.006 1.00 87.44 70 GLN A C 1
ATOM 563 O O . GLN A 1 70 ? 26.262 -18.560 -9.943 1.00 87.44 70 GLN A O 1
ATOM 568 N N . MET A 1 71 ? 25.925 -19.042 -12.100 1.00 88.00 71 MET A N 1
ATOM 569 C CA . MET A 1 71 ? 24.515 -18.643 -12.087 1.00 88.00 71 MET A CA 1
ATOM 570 C C . MET A 1 71 ? 23.661 -19.575 -11.238 1.00 88.00 71 MET A C 1
ATOM 572 O O . MET A 1 71 ? 22.764 -19.106 -10.546 1.00 88.00 71 MET A O 1
ATOM 576 N N . LYS A 1 72 ? 23.937 -20.881 -11.254 1.00 90.75 72 LYS A N 1
ATOM 577 C CA . LYS A 1 72 ? 23.215 -21.837 -10.416 1.00 90.75 72 LYS A CA 1
ATOM 578 C C . LYS A 1 72 ? 23.446 -21.563 -8.929 1.00 90.75 72 LYS A C 1
ATOM 580 O O . LYS A 1 72 ? 22.478 -21.535 -8.179 1.00 90.75 72 LYS A O 1
ATOM 585 N N . GLU A 1 73 ? 24.694 -21.341 -8.524 1.00 88.69 73 GLU A N 1
ATOM 586 C CA . GLU A 1 73 ? 25.042 -20.978 -7.141 1.00 88.69 73 GLU A CA 1
ATOM 587 C C . GLU A 1 73 ? 24.375 -19.661 -6.728 1.00 88.69 73 GLU A C 1
ATOM 589 O O . GLU A 1 73 ? 23.733 -19.589 -5.682 1.00 88.69 73 GLU A O 1
ATOM 594 N N . PHE A 1 74 ? 24.432 -18.650 -7.597 1.00 88.62 74 PHE A N 1
ATOM 595 C CA . PHE A 1 74 ? 23.784 -17.362 -7.369 1.00 88.62 74 PHE A CA 1
ATOM 596 C C . PHE A 1 74 ? 22.263 -17.484 -7.192 1.00 88.62 74 PHE A C 1
ATOM 598 O O . PHE A 1 74 ? 21.707 -16.930 -6.247 1.00 88.62 74 PHE A O 1
ATOM 605 N N . ILE A 1 75 ? 21.577 -18.233 -8.064 1.00 90.31 75 ILE A N 1
ATOM 606 C CA . ILE A 1 75 ? 20.124 -18.455 -7.965 1.00 90.31 75 ILE A CA 1
ATOM 607 C C . ILE A 1 75 ? 19.771 -19.135 -6.639 1.00 90.31 75 ILE A C 1
ATOM 609 O O . ILE A 1 75 ? 18.827 -18.713 -5.978 1.00 90.31 75 ILE A O 1
ATOM 613 N N . GLN A 1 76 ? 20.549 -20.134 -6.214 1.00 92.19 76 GLN A N 1
ATOM 614 C CA . GLN A 1 76 ? 20.328 -20.809 -4.932 1.00 92.19 76 GLN A CA 1
ATOM 615 C C . GLN A 1 76 ? 20.465 -19.854 -3.739 1.00 92.19 76 GLN A C 1
ATOM 617 O O . GLN A 1 76 ? 19.694 -19.943 -2.782 1.00 92.19 76 GLN A O 1
ATOM 622 N N . GLU A 1 77 ? 21.412 -18.917 -3.788 1.00 89.62 77 GLU A N 1
ATOM 623 C CA . GLU A 1 77 ? 21.568 -17.897 -2.749 1.00 89.62 77 GLU A CA 1
ATOM 624 C C . GLU A 1 77 ? 20.380 -16.921 -2.726 1.00 89.62 77 GLU A C 1
ATOM 626 O O . GLU A 1 77 ? 19.837 -16.635 -1.655 1.00 89.62 77 GLU A O 1
ATOM 631 N N . VAL A 1 78 ? 19.914 -16.473 -3.899 1.00 89.12 78 VAL A N 1
ATOM 632 C CA . VAL A 1 78 ? 18.707 -15.635 -4.038 1.00 89.12 78 VAL A CA 1
ATOM 633 C C . VAL A 1 78 ? 17.483 -16.346 -3.455 1.00 89.12 78 VAL A C 1
ATOM 635 O O . VAL A 1 78 ? 16.749 -15.759 -2.658 1.00 89.12 78 VAL A O 1
ATOM 638 N N . GLU A 1 79 ? 17.269 -17.611 -3.822 1.00 91.81 79 GLU A N 1
ATOM 639 C CA . GLU A 1 79 ? 16.158 -18.430 -3.330 1.00 91.81 79 GLU A CA 1
ATOM 640 C C . GLU A 1 79 ? 16.226 -18.610 -1.811 1.00 91.81 79 GLU A C 1
ATOM 642 O O . GLU A 1 79 ? 15.217 -18.446 -1.131 1.00 91.81 79 GLU A O 1
ATOM 647 N N . SER A 1 80 ? 17.413 -18.868 -1.259 1.00 90.62 80 SER A N 1
ATOM 648 C CA . SER A 1 80 ? 17.622 -18.986 0.188 1.00 90.62 80 SER A CA 1
ATOM 649 C C . SER A 1 80 ? 17.286 -17.688 0.929 1.00 90.62 80 SER A C 1
ATOM 651 O O . SER A 1 80 ? 16.600 -17.707 1.952 1.00 90.62 80 SER A O 1
ATOM 653 N N . ILE A 1 81 ? 17.700 -16.533 0.395 1.00 87.62 81 ILE A N 1
ATOM 654 C CA . ILE A 1 81 ? 17.354 -15.220 0.957 1.00 87.62 81 ILE A CA 1
ATOM 655 C C . ILE A 1 81 ? 15.842 -14.998 0.917 1.00 87.62 81 ILE A C 1
ATOM 657 O O . ILE A 1 81 ? 15.270 -14.543 1.912 1.00 87.62 81 ILE A O 1
ATOM 661 N N . PHE A 1 82 ? 15.204 -15.314 -0.211 1.00 87.31 82 PHE A N 1
ATOM 662 C CA . PHE A 1 82 ? 13.762 -15.183 -0.369 1.00 87.31 82 PHE A CA 1
ATOM 663 C C . PHE A 1 82 ? 13.018 -16.065 0.633 1.00 87.31 82 PHE A C 1
ATOM 665 O O . PHE A 1 82 ? 12.189 -15.551 1.380 1.00 87.31 82 PHE A O 1
ATOM 672 N N . GLN A 1 83 ? 13.367 -17.351 0.717 1.00 90.62 83 GLN A N 1
ATOM 673 C CA . GLN A 1 83 ? 12.722 -18.286 1.636 1.00 90.62 83 GLN A CA 1
ATOM 674 C C . GLN A 1 83 ? 12.943 -17.898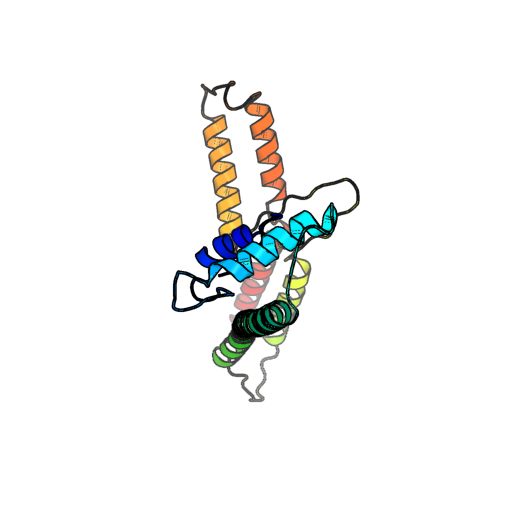 3.092 1.00 90.62 83 GLN A C 1
ATOM 676 O O . GLN A 1 83 ? 11.989 -17.841 3.853 1.00 90.62 83 GLN A O 1
ATOM 681 N N . ARG A 1 84 ? 14.157 -17.487 3.473 1.00 87.62 84 ARG A N 1
ATOM 682 C CA . ARG A 1 84 ? 14.425 -16.977 4.824 1.00 87.62 84 ARG A CA 1
ATOM 683 C C . ARG A 1 84 ? 13.519 -15.796 5.179 1.00 87.62 84 ARG A C 1
ATOM 685 O O . ARG A 1 84 ? 13.077 -15.687 6.319 1.00 87.62 84 ARG A O 1
ATOM 692 N N . HIS A 1 85 ? 13.276 -14.878 4.245 1.00 83.44 85 HIS A N 1
ATOM 693 C CA . HIS A 1 85 ? 12.375 -13.750 4.484 1.00 83.44 85 HIS A CA 1
ATOM 694 C C . HIS A 1 85 ? 10.900 -14.164 4.492 1.00 83.44 85 HIS A C 1
ATOM 696 O O . HIS A 1 85 ? 10.147 -13.663 5.323 1.00 83.44 85 HIS A O 1
ATOM 702 N N . LEU A 1 86 ? 10.503 -15.095 3.628 1.00 84.38 86 LEU A N 1
ATOM 703 C CA . LEU A 1 86 ? 9.163 -15.676 3.611 1.00 84.38 86 LEU A CA 1
ATOM 704 C C . LEU A 1 86 ? 8.861 -16.395 4.933 1.00 84.38 86 LEU A C 1
ATOM 706 O O . LEU A 1 86 ? 7.835 -16.127 5.552 1.00 84.38 86 LEU A O 1
ATOM 710 N N . ASP A 1 87 ? 9.795 -17.205 5.425 1.00 86.38 87 ASP A N 1
ATOM 711 C CA . ASP A 1 87 ? 9.708 -17.878 6.718 1.00 86.38 87 ASP A CA 1
ATOM 712 C C . ASP A 1 87 ? 9.642 -16.873 7.868 1.00 86.38 87 ASP A C 1
ATOM 714 O O . ASP A 1 87 ? 8.887 -17.066 8.815 1.00 86.38 87 ASP A O 1
ATOM 718 N N . GLN A 1 88 ? 10.399 -15.774 7.813 1.00 81.50 88 GLN A N 1
ATOM 719 C CA . GLN A 1 88 ? 10.293 -14.702 8.809 1.00 81.50 88 GLN A CA 1
ATOM 720 C C . GLN A 1 88 ? 8.898 -14.072 8.822 1.00 81.50 88 GLN A C 1
ATOM 722 O O . GLN A 1 88 ? 8.352 -13.852 9.901 1.00 81.50 88 GLN A O 1
ATOM 727 N N . CYS A 1 89 ? 8.313 -13.806 7.653 1.00 78.44 89 CYS A N 1
ATOM 728 C CA . CYS A 1 89 ? 6.952 -13.287 7.553 1.00 78.44 89 CYS A CA 1
ATOM 729 C C . CYS A 1 89 ? 5.927 -14.292 8.093 1.00 78.44 89 CYS A C 1
ATOM 731 O O . CYS A 1 89 ? 5.099 -13.919 8.919 1.00 78.44 89 CYS A O 1
ATOM 733 N N . ASN A 1 90 ? 6.025 -15.564 7.706 1.00 80.00 90 ASN A N 1
ATOM 734 C CA . ASN A 1 90 ? 5.131 -16.615 8.194 1.00 80.00 90 ASN A CA 1
ATOM 735 C C . ASN A 1 90 ? 5.246 -16.796 9.711 1.00 80.00 90 ASN A C 1
ATOM 737 O O . ASN A 1 90 ? 4.235 -16.810 10.401 1.00 80.00 90 ASN A O 1
ATOM 741 N N . ASN A 1 91 ? 6.464 -16.825 10.256 1.00 77.94 91 ASN A N 1
ATOM 742 C CA . ASN A 1 91 ? 6.689 -16.912 11.700 1.00 77.94 91 ASN A CA 1
ATOM 743 C C . ASN A 1 91 ? 6.184 -15.681 12.460 1.00 77.94 91 ASN A C 1
ATOM 745 O O . ASN A 1 91 ? 5.820 -15.805 13.622 1.00 77.94 91 ASN A O 1
ATOM 749 N N . GLN A 1 92 ? 6.170 -14.493 11.851 1.00 74.69 92 GLN A N 1
ATOM 750 C CA . GLN A 1 92 ? 5.549 -13.316 12.461 1.00 74.69 92 GLN A CA 1
ATOM 751 C C . GLN A 1 92 ? 4.026 -13.432 12.464 1.00 74.69 92 GLN A C 1
ATOM 753 O O . GLN A 1 92 ? 3.408 -13.123 13.474 1.00 74.69 92 GLN A O 1
ATOM 758 N N . ILE A 1 93 ? 3.427 -13.925 11.382 1.00 74.38 93 ILE A N 1
ATOM 759 C CA . ILE A 1 93 ? 1.979 -14.149 11.292 1.00 74.38 93 ILE A CA 1
ATOM 760 C C . ILE A 1 93 ? 1.537 -15.234 12.291 1.00 74.38 93 ILE A C 1
ATOM 762 O O . ILE A 1 93 ? 0.638 -15.002 13.094 1.00 74.38 93 ILE A O 1
ATOM 766 N N . GLU A 1 94 ? 2.221 -16.380 12.323 1.00 67.25 94 GLU A N 1
ATOM 767 C CA . GLU A 1 94 ? 1.947 -17.475 13.267 1.00 67.25 94 GLU A CA 1
ATOM 768 C C . GLU A 1 94 ? 2.371 -17.144 14.709 1.00 67.25 94 GLU A C 1
ATOM 770 O O . GLU A 1 94 ? 1.791 -17.632 15.678 1.00 67.25 94 GLU A O 1
ATOM 775 N N . GLY A 1 95 ? 3.413 -16.330 14.879 1.00 56.91 95 GLY A N 1
ATOM 776 C CA . GLY A 1 95 ? 3.886 -15.855 16.178 1.00 56.91 95 GLY A CA 1
ATOM 777 C C . GLY A 1 95 ? 2.896 -14.894 16.822 1.00 56.91 95 GLY A C 1
ATOM 778 O O . GLY A 1 95 ? 2.669 -14.990 18.023 1.00 56.91 95 GLY A O 1
ATOM 779 N N . ILE A 1 96 ? 2.240 -14.049 16.021 1.00 51.25 96 ILE A N 1
ATOM 780 C CA . ILE A 1 96 ? 1.099 -13.244 16.462 1.00 51.25 96 ILE A CA 1
ATOM 781 C C . ILE A 1 96 ? -0.008 -14.177 16.974 1.00 51.25 96 ILE A C 1
ATOM 783 O O . ILE A 1 96 ? -0.440 -14.002 18.107 1.00 51.25 96 ILE A O 1
ATOM 787 N N . GLU A 1 97 ? -0.397 -15.229 16.242 1.00 49.28 97 GLU A N 1
ATOM 788 C CA . GLU A 1 97 ? -1.394 -16.205 16.729 1.00 49.28 97 GLU A CA 1
ATOM 789 C C . GLU A 1 97 ? -0.985 -16.892 18.050 1.00 49.28 97 GLU A C 1
ATOM 791 O O . GLU A 1 97 ? -1.814 -17.057 18.947 1.00 49.28 97 GLU A O 1
ATOM 796 N N . LYS A 1 98 ? 0.296 -17.249 18.218 1.00 45.16 98 LYS A N 1
ATOM 797 C CA . LYS A 1 98 ? 0.811 -17.886 19.447 1.00 45.16 98 LYS A CA 1
ATOM 798 C C . LYS A 1 98 ? 0.954 -16.924 20.626 1.00 45.16 98 LYS A C 1
ATOM 800 O O . LYS A 1 98 ? 0.754 -17.350 21.763 1.00 45.16 98 LYS A O 1
ATOM 805 N N . ASP A 1 99 ? 1.281 -15.655 20.392 1.00 47.62 99 ASP A N 1
ATOM 806 C CA . ASP A 1 99 ? 1.273 -14.619 21.429 1.00 47.62 99 ASP A CA 1
ATOM 807 C C . ASP A 1 99 ? -0.163 -14.246 21.821 1.00 47.62 99 ASP A C 1
ATOM 809 O O . ASP A 1 99 ? -0.410 -13.987 22.997 1.00 47.62 99 ASP A O 1
ATOM 813 N N . PHE A 1 100 ? -1.133 -14.344 20.903 1.00 45.12 100 PHE A N 1
ATOM 814 C CA . PHE A 1 100 ? -2.562 -14.310 21.234 1.00 45.12 100 PHE A CA 1
ATOM 815 C C . PHE A 1 100 ? -2.976 -15.503 22.122 1.00 45.12 100 PHE A C 1
ATOM 817 O O . PHE A 1 100 ? -3.661 -15.291 23.122 1.00 45.12 100 PHE A O 1
ATOM 824 N N . GLU A 1 101 ? -2.523 -16.735 21.845 1.00 47.44 101 GLU A N 1
ATOM 825 C CA . GLU A 1 101 ? -2.801 -17.904 22.710 1.00 47.44 101 GLU A CA 1
ATOM 826 C C . GLU A 1 101 ? -2.038 -17.894 24.052 1.00 47.44 101 GLU A C 1
ATOM 828 O O . GLU A 1 101 ? -2.508 -18.466 25.035 1.00 47.44 101 GLU A O 1
ATOM 833 N N . LYS A 1 102 ? -0.867 -17.247 24.134 1.00 47.31 102 LYS A N 1
ATOM 834 C CA . LYS A 1 102 ? -0.125 -17.062 25.398 1.00 47.31 102 LYS A CA 1
ATOM 835 C C . LYS A 1 102 ? -0.649 -15.903 26.239 1.00 47.31 102 LYS A C 1
ATOM 837 O O . LYS A 1 102 ? -0.607 -15.996 27.464 1.00 47.31 102 LYS A O 1
ATOM 842 N N . ALA A 1 103 ? -1.114 -14.826 25.609 1.00 44.50 103 ALA A N 1
ATOM 843 C CA . ALA A 1 103 ? -1.753 -13.705 26.294 1.00 44.50 103 ALA A CA 1
ATOM 844 C C . ALA A 1 103 ? -3.155 -14.073 26.806 1.00 44.50 103 ALA A C 1
ATOM 846 O O . ALA A 1 103 ? -3.605 -13.504 27.798 1.00 44.50 103 ALA A O 1
ATOM 847 N N . PHE A 1 104 ? -3.803 -15.064 26.184 1.00 39.47 104 PHE A N 1
ATOM 848 C CA . PHE A 1 104 ? -5.080 -15.622 26.617 1.00 39.47 104 PHE A CA 1
ATOM 849 C C . PHE A 1 104 ? -4.994 -17.150 26.667 1.00 39.47 104 PHE A C 1
ATOM 851 O O . PHE A 1 104 ? -5.322 -17.816 25.680 1.00 39.47 104 PHE A O 1
ATOM 858 N N . PRO A 1 105 ? -4.563 -17.739 27.799 1.00 39.31 105 PRO A N 1
ATOM 859 C CA . PRO A 1 105 ? -4.612 -19.182 27.941 1.00 39.31 105 PRO A CA 1
ATOM 860 C C . PRO A 1 105 ? -6.061 -19.637 27.756 1.00 39.31 105 PRO A C 1
ATOM 862 O O . PRO A 1 105 ? -6.956 -19.172 28.459 1.00 39.31 105 PRO A O 1
ATOM 865 N N . LYS A 1 106 ? -6.294 -20.551 26.805 1.00 48.12 106 LYS A N 1
ATOM 866 C CA . LYS A 1 106 ? -7.562 -21.280 26.697 1.00 48.12 106 LYS A CA 1
ATOM 867 C C . LYS A 1 106 ? -7.780 -22.021 28.013 1.00 48.12 106 LYS A C 1
ATOM 869 O O . LYS A 1 106 ? -7.212 -23.091 28.238 1.00 48.12 106 LYS A O 1
ATOM 874 N N . GLU A 1 107 ? -8.584 -21.442 28.898 1.00 39.72 107 GLU A N 1
ATOM 875 C CA . GLU A 1 107 ? -9.082 -22.140 30.070 1.00 39.72 107 GLU A CA 1
ATOM 876 C C . GLU A 1 107 ? -9.990 -23.278 29.605 1.00 39.72 107 GLU A C 1
ATOM 878 O O . GLU A 1 107 ? -11.185 -23.129 29.375 1.00 39.72 107 GLU A O 1
ATOM 883 N N . THR A 1 108 ? -9.422 -24.477 29.521 1.00 50.47 108 THR A N 1
ATOM 884 C CA . THR A 1 108 ? -10.188 -25.695 29.778 1.00 50.47 108 THR A CA 1
ATOM 885 C C . THR A 1 108 ? -10.535 -25.725 31.262 1.00 50.47 108 THR A C 1
ATOM 887 O O . THR A 1 108 ? -9.847 -26.376 32.045 1.00 50.47 108 THR A O 1
ATOM 890 N N . LYS A 1 109 ? -11.605 -25.025 31.650 1.00 39.34 109 LYS A N 1
ATOM 891 C CA . LYS A 1 109 ? -12.465 -25.400 32.776 1.00 39.34 109 LYS A CA 1
ATOM 892 C C . LYS A 1 109 ? -13.908 -25.040 32.452 1.00 39.34 109 LYS A C 1
ATOM 894 O O . LYS A 1 109 ? -14.286 -23.885 32.336 1.00 39.34 109 LYS A O 1
ATOM 899 N N . SER A 1 110 ? -14.709 -26.089 32.352 1.00 53.22 110 SER A N 1
ATOM 900 C CA . SER A 1 110 ? -16.143 -26.074 32.588 1.00 53.22 110 SER A CA 1
ATOM 901 C C . SER A 1 110 ? -16.469 -25.327 33.885 1.00 53.22 110 SER A C 1
ATOM 903 O O . SER A 1 110 ? -16.271 -25.913 34.943 1.00 53.22 110 SER A O 1
ATOM 905 N N . VAL A 1 111 ? -16.954 -24.088 33.813 1.00 43.06 111 VAL A N 1
ATOM 906 C CA . VAL A 1 111 ? -17.988 -23.507 34.691 1.00 43.06 111 VAL A CA 1
ATOM 907 C C . VAL A 1 111 ? -18.625 -22.337 33.928 1.00 43.06 111 VAL A C 1
ATOM 909 O O . VAL A 1 111 ? -17.958 -21.584 33.229 1.00 43.06 111 VAL A O 1
ATOM 912 N N . GLU A 1 112 ? -19.943 -22.260 34.029 1.00 46.19 112 GLU A N 1
ATOM 913 C CA . GLU A 1 112 ? -20.875 -21.376 33.339 1.00 46.19 112 GLU A CA 1
ATOM 914 C C . GLU A 1 112 ? -20.548 -19.872 33.459 1.00 46.19 112 GLU A C 1
ATOM 916 O O . GLU A 1 112 ? -20.548 -19.314 34.553 1.00 46.19 112 GLU A O 1
ATOM 921 N N . HIS A 1 113 ? -20.416 -19.184 32.319 1.00 39.88 113 HIS A N 1
ATOM 922 C CA . HIS A 1 113 ? -20.964 -17.833 32.151 1.00 39.88 113 HIS A CA 1
ATOM 923 C C . HIS A 1 113 ? -21.317 -17.589 30.675 1.00 39.88 113 HIS A C 1
ATOM 925 O O . HIS A 1 113 ? -20.476 -17.329 29.819 1.00 39.88 113 HIS A O 1
ATOM 931 N N . ASN A 1 114 ? -22.606 -17.703 30.369 1.00 47.25 114 ASN A N 1
ATOM 932 C CA . ASN A 1 114 ? -23.185 -17.755 29.022 1.00 47.25 114 ASN A CA 1
ATOM 933 C C . ASN A 1 114 ? -23.252 -16.375 28.311 1.00 47.25 114 ASN A C 1
ATOM 935 O O . ASN A 1 114 ? -24.165 -16.127 27.529 1.00 47.25 114 ASN A O 1
ATOM 939 N N . GLY A 1 115 ? -22.340 -15.443 28.628 1.00 53.34 115 GLY A N 1
ATOM 940 C CA . GLY A 1 115 ? -22.422 -14.030 28.214 1.00 53.34 115 GLY A CA 1
ATOM 941 C C . GLY A 1 115 ? -21.262 -13.498 27.361 1.00 53.34 115 GLY A C 1
ATOM 942 O O . GLY A 1 115 ? -21.480 -12.603 26.548 1.00 53.34 115 GLY A O 1
ATOM 943 N N . GLU A 1 116 ? -20.044 -14.033 27.504 1.00 49.47 116 GLU A N 1
ATOM 944 C CA . GLU A 1 116 ? -18.844 -13.473 26.849 1.00 49.47 116 GLU A CA 1
ATOM 945 C C . GLU A 1 116 ? -18.580 -14.043 25.446 1.00 49.47 116 GLU A C 1
ATOM 947 O O . GLU A 1 116 ? -18.176 -13.297 24.553 1.00 49.47 116 GLU A O 1
ATOM 952 N N . SER A 1 117 ? -18.900 -15.322 25.201 1.00 57.47 117 SER A N 1
ATOM 953 C CA . SER A 1 117 ? -18.778 -15.940 23.863 1.00 57.47 117 SER A CA 1
ATOM 954 C C . SER A 1 117 ? -19.647 -15.228 22.822 1.00 57.47 117 SER A C 1
ATOM 956 O O . SER A 1 117 ? -19.230 -15.035 21.684 1.00 57.47 117 SER A O 1
ATOM 958 N N . CYS A 1 118 ? -20.836 -14.770 23.227 1.00 65.31 118 CYS A N 1
ATOM 959 C CA . CYS A 1 118 ? -21.783 -14.111 22.331 1.00 65.31 118 CYS A CA 1
ATOM 960 C C . CYS A 1 118 ? -21.300 -12.720 21.893 1.00 65.31 118 CYS A C 1
ATOM 962 O O . CYS A 1 118 ? -21.430 -12.373 20.723 1.00 65.31 118 CYS A O 1
ATOM 964 N N . LEU A 1 119 ? -20.686 -11.939 22.791 1.00 71.19 119 LEU A N 1
ATOM 965 C CA . LEU A 1 119 ? -20.155 -10.619 22.434 1.00 71.19 119 LEU A CA 1
ATOM 966 C C . LEU A 1 119 ? -18.975 -10.702 21.471 1.00 71.19 119 LEU A C 1
ATOM 968 O O . LEU A 1 119 ? -18.887 -9.903 20.543 1.00 71.19 119 LEU A O 1
ATOM 972 N N . PHE A 1 120 ? -18.056 -11.639 21.702 1.00 73.06 120 PHE A N 1
ATOM 973 C CA . PHE A 1 120 ? -16.904 -11.803 20.824 1.00 73.06 120 PHE A CA 1
ATOM 974 C C . PHE A 1 120 ? -17.336 -12.261 19.427 1.00 73.06 120 PHE A C 1
ATOM 976 O O . PHE A 1 120 ? -16.832 -11.759 18.424 1.00 73.06 120 PHE A O 1
ATOM 983 N N . GLU A 1 121 ? -18.323 -13.155 19.350 1.00 76.19 121 GLU A N 1
ATOM 984 C CA . GLU A 1 121 ? -18.933 -13.565 18.084 1.00 76.19 121 GLU A CA 1
ATOM 985 C C . GLU A 1 121 ? -19.654 -12.402 17.385 1.00 76.19 121 GLU A C 1
ATOM 987 O O . GLU A 1 121 ? -19.445 -12.205 16.189 1.00 76.19 121 GLU A O 1
ATOM 992 N N . GLN A 1 122 ? -20.403 -11.574 18.121 1.00 75.69 122 GLN A N 1
ATOM 993 C CA . GLN A 1 122 ? -21.057 -10.373 17.584 1.00 75.69 122 GLN A CA 1
ATOM 994 C C . GLN A 1 122 ? -20.049 -9.331 17.082 1.00 75.69 122 GLN A C 1
ATOM 996 O O . GLN A 1 122 ? -20.222 -8.778 15.998 1.00 75.69 122 GLN A O 1
ATOM 1001 N N . LEU A 1 123 ? -18.960 -9.094 17.820 1.00 76.69 123 LEU A N 1
ATOM 1002 C CA . LEU A 1 123 ? -17.878 -8.201 17.396 1.00 76.69 123 LEU A CA 1
ATOM 1003 C C . LEU A 1 123 ? -17.206 -8.707 16.119 1.00 76.69 123 LEU A C 1
ATOM 1005 O O . LEU A 1 123 ? -16.956 -7.918 15.212 1.00 76.69 123 LEU A O 1
ATOM 1009 N N . LYS A 1 124 ? -16.969 -10.017 16.020 1.00 73.56 124 LYS A N 1
ATOM 1010 C CA . LYS A 1 124 ? -16.362 -10.655 14.845 1.00 73.56 124 LYS A CA 1
ATOM 1011 C C . LYS A 1 124 ? -17.284 -10.649 13.624 1.00 73.56 124 LYS A C 1
ATOM 1013 O O . LYS A 1 124 ? -16.818 -10.592 12.487 1.00 73.56 124 LYS A O 1
ATOM 1018 N N . GLU A 1 125 ? -18.594 -10.728 13.833 1.00 76.25 125 GLU A N 1
ATOM 1019 C CA . GLU A 1 125 ? -19.583 -10.584 12.766 1.00 76.25 125 GLU A CA 1
ATOM 1020 C C . GLU A 1 125 ? -19.638 -9.135 12.260 1.00 76.25 125 GLU A C 1
ATOM 1022 O O . GLU A 1 125 ? -19.591 -8.900 11.052 1.00 76.25 125 GLU A O 1
ATOM 1027 N N . MET A 1 126 ? -19.626 -8.162 13.174 1.00 67.44 126 MET A N 1
ATOM 1028 C CA . MET A 1 126 ? -19.601 -6.737 12.845 1.00 67.44 126 MET A CA 1
ATOM 1029 C C . MET A 1 126 ? -18.286 -6.290 12.189 1.00 67.44 126 MET A C 1
ATOM 1031 O O . MET A 1 126 ? -18.316 -5.469 11.275 1.00 67.44 126 MET A O 1
ATOM 1035 N N . GLU A 1 127 ? -17.145 -6.845 12.606 1.00 67.56 127 GLU A N 1
ATOM 1036 C CA . GLU A 1 127 ? -15.830 -6.598 11.999 1.00 67.56 127 GLU A CA 1
ATOM 1037 C C . GLU A 1 127 ? -15.863 -6.891 10.492 1.00 67.56 127 GLU A C 1
ATOM 1039 O O . GLU A 1 127 ? -15.497 -6.052 9.671 1.00 67.56 127 GLU A O 1
ATOM 1044 N N . LYS A 1 128 ? -16.396 -8.056 10.109 1.00 69.38 128 LYS A N 1
ATOM 1045 C CA . LYS A 1 128 ? -16.507 -8.470 8.702 1.00 69.38 128 LYS A CA 1
ATOM 1046 C C . LYS A 1 128 ? -17.411 -7.564 7.868 1.00 69.38 128 LYS A C 1
ATOM 1048 O O . LYS A 1 128 ? -17.225 -7.488 6.655 1.00 69.38 128 LYS A O 1
ATOM 1053 N N . MET A 1 129 ? -18.403 -6.935 8.493 1.00 64.00 129 MET A N 1
ATOM 1054 C CA . MET A 1 129 ? -19.366 -6.075 7.804 1.00 64.00 129 MET A CA 1
ATOM 1055 C C . MET A 1 129 ? -18.851 -4.653 7.603 1.00 64.00 129 MET A C 1
ATOM 1057 O O . MET A 1 129 ? -19.240 -4.030 6.624 1.00 64.00 129 MET A O 1
ATOM 1061 N N . HIS A 1 130 ? -17.992 -4.158 8.496 1.00 60.66 130 HIS A N 1
ATOM 1062 C CA . HIS A 1 130 ? -17.688 -2.729 8.580 1.00 60.66 130 HIS A CA 1
ATOM 1063 C C . HIS A 1 130 ? -16.218 -2.362 8.339 1.00 60.66 130 HIS A C 1
ATOM 1065 O O . HIS A 1 130 ? -15.939 -1.192 8.124 1.00 60.66 130 HIS A O 1
ATOM 1071 N N . PHE A 1 131 ? -15.279 -3.318 8.327 1.00 57.19 131 PHE A N 1
ATOM 1072 C CA . PHE A 1 131 ? -13.867 -3.058 8.004 1.00 57.19 131 PHE A CA 1
ATOM 1073 C C . PHE A 1 131 ? -13.597 -3.327 6.524 1.00 57.19 131 PHE A C 1
ATOM 1075 O O . PHE A 1 131 ? -13.186 -4.420 6.124 1.00 57.19 131 PHE A O 1
ATOM 1082 N N . HIS A 1 132 ? -13.862 -2.337 5.676 1.00 64.38 132 HIS A N 1
ATOM 1083 C CA . HIS A 1 132 ? -13.679 -2.476 4.233 1.00 64.38 132 HIS A CA 1
ATOM 1084 C C . HIS A 1 132 ? -13.093 -1.265 3.520 1.00 64.38 132 HIS A C 1
ATOM 1086 O O . HIS A 1 132 ? -12.787 -1.388 2.333 1.00 64.38 132 HIS A O 1
ATOM 1092 N N . ALA A 1 133 ? -12.880 -0.144 4.208 1.00 56.34 133 ALA A N 1
ATOM 1093 C CA . ALA A 1 133 ? -12.161 0.995 3.648 1.00 56.34 133 ALA A CA 1
ATOM 1094 C C . ALA A 1 133 ? -10.699 0.639 3.308 1.00 56.34 133 ALA A C 1
ATOM 1096 O O . ALA A 1 133 ? -10.132 1.165 2.356 1.00 56.34 133 ALA A O 1
ATOM 1097 N N . LEU A 1 134 ? -10.099 -0.311 4.036 1.00 51.22 134 LEU A N 1
ATOM 1098 C CA . LEU A 1 134 ? -8.773 -0.869 3.752 1.00 51.22 134 LEU A CA 1
ATOM 1099 C C . LEU A 1 134 ? -8.913 -2.223 3.030 1.00 51.22 134 LEU A C 1
ATOM 1101 O O . LEU A 1 134 ? -8.923 -3.278 3.662 1.00 51.22 134 LEU A O 1
ATOM 1105 N N . LYS A 1 135 ? -9.034 -2.211 1.698 1.00 53.56 135 LYS A N 1
ATOM 1106 C CA . LYS A 1 135 ? -9.079 -3.422 0.851 1.00 53.56 135 LYS A CA 1
ATOM 1107 C C . LYS A 1 135 ? -8.136 -3.297 -0.349 1.00 53.56 135 LYS A C 1
ATOM 1109 O O . LYS A 1 135 ? -7.975 -2.211 -0.887 1.00 53.56 135 LYS A O 1
ATOM 1114 N N . SER A 1 136 ? -7.576 -4.421 -0.810 1.00 39.97 136 SER A N 1
ATOM 1115 C CA . SER A 1 136 ? -6.967 -4.521 -2.147 1.00 39.97 136 SER A CA 1
ATOM 1116 C C . SER A 1 136 ? -8.074 -4.558 -3.202 1.00 39.97 136 SER A C 1
ATOM 1118 O O . SER A 1 136 ? -8.931 -5.448 -3.126 1.00 39.97 136 SER A O 1
ATOM 1120 N N . TYR A 1 137 ? -8.078 -3.641 -4.174 1.00 45.59 137 TYR A N 1
ATOM 1121 C CA . TYR A 1 137 ? -9.144 -3.578 -5.180 1.00 45.59 137 TYR A CA 1
ATOM 1122 C C . TYR A 1 137 ? -8.671 -3.946 -6.595 1.00 45.59 137 TYR A C 1
ATOM 1124 O O . TYR A 1 137 ? -7.587 -3.584 -7.042 1.00 45.59 137 TYR A O 1
ATOM 1132 N N . ILE A 1 138 ? -9.525 -4.686 -7.310 1.00 49.84 138 ILE A N 1
ATOM 1133 C CA . ILE A 1 138 ? -9.328 -5.144 -8.691 1.00 49.84 138 ILE A CA 1
ATOM 1134 C C . ILE A 1 138 ? -10.037 -4.144 -9.619 1.00 49.84 138 ILE A C 1
ATOM 1136 O O . ILE A 1 138 ? -11.246 -3.970 -9.476 1.00 49.84 138 ILE A O 1
ATOM 1140 N N . PRO A 1 139 ? -9.355 -3.490 -10.575 1.00 58.22 139 PRO A N 1
ATOM 1141 C CA . PRO A 1 139 ? -9.986 -2.427 -11.350 1.00 58.22 139 PRO A CA 1
ATOM 1142 C C . PRO A 1 139 ? -10.908 -2.950 -12.466 1.00 58.22 139 PRO A C 1
ATOM 1144 O O . PRO A 1 139 ? -10.575 -3.890 -13.193 1.00 58.22 139 PRO A O 1
ATOM 1147 N N . GLU A 1 140 ? -12.048 -2.271 -12.642 1.00 45.72 140 GLU A N 1
ATOM 1148 C CA . GLU A 1 140 ? -12.884 -2.311 -13.850 1.00 45.72 140 GLU A CA 1
ATOM 1149 C C . GLU A 1 140 ? -12.235 -1.525 -15.006 1.00 45.72 140 GLU A C 1
ATOM 1151 O O . GLU A 1 140 ? -11.479 -0.571 -14.810 1.00 45.72 140 GLU A O 1
ATOM 1156 N N . LYS A 1 141 ? -12.529 -1.925 -16.251 1.00 42.56 141 LYS A N 1
ATOM 1157 C CA . LYS A 1 141 ? -11.895 -1.368 -17.457 1.00 42.56 141 LYS A CA 1
ATOM 1158 C C . LYS A 1 141 ? -12.219 0.119 -17.656 1.00 42.56 141 LYS A C 1
ATOM 1160 O O . LYS A 1 141 ? -13.367 0.474 -17.895 1.00 42.56 141 LYS A O 1
ATOM 1165 N N . GLY A 1 142 ? -11.173 0.948 -17.711 1.00 51.19 142 GLY A N 1
ATOM 1166 C CA . GLY A 1 142 ? -11.230 2.347 -18.162 1.00 51.19 142 GLY A CA 1
ATOM 1167 C C . GLY A 1 142 ? -11.001 3.398 -17.072 1.00 51.19 142 GLY A C 1
ATOM 1168 O O . GLY A 1 142 ? -10.872 4.574 -17.401 1.00 51.19 142 GLY A O 1
ATOM 1169 N N . LEU A 1 143 ? -10.898 2.985 -15.806 1.00 45.25 143 LEU A N 1
ATOM 1170 C CA . LEU A 1 143 ? -10.594 3.848 -14.665 1.00 45.25 143 LEU A CA 1
ATOM 1171 C C . LEU A 1 143 ? -9.294 3.392 -13.995 1.00 45.25 143 LEU A C 1
ATOM 1173 O O . LEU A 1 143 ? -9.015 2.197 -13.911 1.00 45.25 143 LEU A O 1
ATOM 1177 N N . TYR A 1 144 ? -8.498 4.351 -13.529 1.00 49.75 144 TYR A N 1
ATOM 1178 C CA . TYR A 1 144 ? -7.270 4.091 -12.779 1.00 49.75 144 TYR A CA 1
ATOM 1179 C C . TYR A 1 144 ? -7.508 4.469 -11.319 1.00 49.75 144 TYR A C 1
ATOM 1181 O O . TYR A 1 144 ? -7.869 5.610 -11.035 1.00 49.75 144 TYR A O 1
ATOM 1189 N N . SER A 1 145 ? -7.314 3.521 -10.404 1.00 56.62 145 SER A N 1
ATOM 1190 C CA . SER A 1 145 ? -7.304 3.790 -8.968 1.00 56.62 145 SER A CA 1
ATOM 1191 C C . SER A 1 145 ? -5.909 4.224 -8.520 1.00 56.62 145 SER A C 1
ATOM 1193 O O . SER A 1 145 ? -4.891 3.785 -9.060 1.00 56.62 145 SER A O 1
ATOM 1195 N N . VAL A 1 146 ? -5.861 5.092 -7.513 1.00 55.81 146 VAL A N 1
ATOM 1196 C CA . VAL A 1 146 ? -4.642 5.402 -6.763 1.00 55.81 146 VAL A CA 1
ATOM 1197 C C . VAL A 1 146 ? -4.881 4.919 -5.341 1.00 55.81 146 VAL A C 1
ATOM 1199 O O . VAL A 1 146 ? -5.708 5.480 -4.631 1.00 55.81 146 VAL A O 1
ATOM 1202 N N . GLU A 1 147 ? -4.195 3.848 -4.945 1.00 65.00 147 GLU A N 1
ATOM 1203 C CA . GLU A 1 147 ? -4.285 3.316 -3.585 1.00 65.00 147 GLU A CA 1
ATOM 1204 C C . GLU A 1 147 ? -3.350 4.096 -2.652 1.00 65.00 147 GLU A C 1
ATOM 1206 O O . GLU A 1 147 ? -2.155 4.254 -2.920 1.00 65.00 147 GLU A O 1
ATOM 1211 N N . LEU A 1 148 ? -3.902 4.588 -1.543 1.00 69.81 148 LEU A N 1
ATOM 1212 C CA . LEU A 1 148 ? -3.143 5.225 -0.471 1.00 69.81 148 LEU A CA 1
ATOM 1213 C C . LEU A 1 148 ? -2.745 4.164 0.553 1.00 69.81 148 LEU A C 1
ATOM 1215 O O . LEU A 1 148 ? -3.587 3.567 1.218 1.00 69.81 148 LEU A O 1
ATOM 1219 N N . ILE A 1 149 ? -1.440 3.921 0.670 1.00 72.25 149 ILE A N 1
ATOM 1220 C CA . ILE A 1 149 ? -0.903 2.932 1.605 1.00 72.25 149 ILE A CA 1
ATOM 1221 C C . ILE A 1 149 ? -0.782 3.575 2.987 1.00 72.25 149 ILE A C 1
ATOM 1223 O O . ILE A 1 149 ? -0.012 4.517 3.175 1.00 72.25 149 ILE A O 1
ATOM 1227 N N . THR A 1 150 ? -1.502 3.025 3.962 1.00 73.81 150 THR A N 1
ATOM 1228 C CA . THR A 1 150 ? -1.435 3.420 5.376 1.00 73.81 150 THR A CA 1
ATOM 1229 C C . THR A 1 150 ? -1.204 2.192 6.251 1.00 73.81 150 THR A C 1
ATOM 1231 O O . THR A 1 150 ? -1.731 1.123 5.956 1.00 73.81 150 THR A O 1
ATOM 1234 N N . LYS A 1 151 ? -0.457 2.327 7.347 1.00 72.31 151 LYS A N 1
ATOM 1235 C CA . LYS A 1 151 ? -0.172 1.248 8.310 1.00 72.31 151 LYS A CA 1
ATOM 1236 C C . LYS A 1 151 ? -1.376 0.887 9.184 1.00 72.31 151 LYS A C 1
ATOM 1238 O O . LYS A 1 151 ? -1.342 -0.144 9.846 1.00 72.31 151 LYS A O 1
ATOM 1243 N N . GLY A 1 152 ? -2.411 1.726 9.214 1.00 76.62 152 GLY A N 1
ATOM 1244 C CA . GLY A 1 152 ? -3.660 1.475 9.931 1.00 76.62 152 GLY A CA 1
ATOM 1245 C C . GLY A 1 152 ? -4.458 2.752 10.202 1.00 76.62 152 GLY A C 1
ATOM 1246 O O . GLY A 1 152 ? -3.984 3.856 9.939 1.00 76.62 152 GLY A O 1
ATOM 1247 N N . TYR A 1 153 ? -5.646 2.594 10.793 1.00 78.06 153 TYR A N 1
ATOM 1248 C CA . TYR A 1 153 ? -6.650 3.656 10.973 1.00 78.06 153 TYR A CA 1
ATOM 1249 C C . TYR A 1 153 ? -6.152 4.921 11.673 1.00 78.06 153 TYR A C 1
ATOM 1251 O O . TYR A 1 153 ? -6.598 6.022 11.359 1.00 78.06 153 TYR A O 1
ATOM 1259 N N . GLN A 1 154 ? -5.214 4.788 12.609 1.00 77.12 154 GLN A N 1
ATOM 1260 C CA . GLN A 1 154 ? -4.629 5.943 13.280 1.00 77.12 154 GLN A CA 1
ATOM 1261 C C . GLN A 1 154 ? -3.807 6.806 12.310 1.00 77.12 154 GLN A C 1
ATOM 1263 O O . GLN A 1 154 ? -3.945 8.026 12.308 1.00 77.12 154 GLN A O 1
ATOM 1268 N N . GLU A 1 155 ? -2.985 6.187 11.461 1.00 82.31 155 GLU A N 1
ATOM 1269 C CA . GLU A 1 155 ? -2.212 6.905 10.442 1.00 82.31 155 GLU A CA 1
ATOM 1270 C C . GLU A 1 155 ? -3.128 7.460 9.348 1.00 82.31 155 GLU A C 1
ATOM 1272 O O . GLU A 1 155 ? -2.952 8.605 8.942 1.00 82.31 155 GLU A O 1
ATOM 1277 N N . THR A 1 156 ? -4.152 6.705 8.935 1.00 84.94 156 THR A N 1
ATOM 1278 C CA . THR A 1 156 ? -5.185 7.178 8.000 1.00 84.94 156 THR A CA 1
ATOM 1279 C C . THR A 1 156 ? -5.895 8.420 8.540 1.00 84.94 156 THR A C 1
ATOM 1281 O O . THR A 1 156 ? -6.041 9.410 7.829 1.00 84.94 156 THR A O 1
ATOM 1284 N N . SER A 1 157 ? -6.273 8.417 9.820 1.00 85.06 157 SER A N 1
ATOM 1285 C CA . SER A 1 157 ? -6.914 9.558 10.480 1.00 85.06 157 SER A CA 1
ATOM 1286 C C . SER A 1 157 ? -5.992 10.778 10.544 1.00 85.06 157 SER A C 1
ATOM 1288 O O . SER A 1 157 ? -6.417 11.887 10.217 1.00 85.06 157 SER A O 1
ATOM 1290 N N . PHE A 1 158 ? -4.709 10.587 10.878 1.00 87.94 158 PHE A N 1
ATOM 1291 C CA . PHE A 1 158 ? -3.728 11.673 10.829 1.00 87.94 158 PHE A CA 1
ATOM 1292 C C . PHE A 1 158 ? -3.541 12.218 9.414 1.00 87.94 158 PHE A C 1
ATOM 1294 O O . PHE A 1 158 ? -3.538 13.433 9.244 1.00 87.94 158 PHE A O 1
ATOM 1301 N N . MET A 1 159 ? -3.471 11.349 8.405 1.00 88.88 159 MET A N 1
ATOM 1302 C CA . MET A 1 159 ? -3.365 11.744 7.002 1.00 88.88 159 MET A CA 1
ATOM 1303 C C . MET A 1 159 ? -4.564 12.590 6.566 1.00 88.88 159 MET A C 1
ATOM 1305 O O . MET A 1 159 ? -4.370 13.680 6.036 1.00 88.88 159 MET A O 1
ATOM 1309 N N . ILE A 1 160 ? -5.792 12.137 6.838 1.00 90.25 160 ILE A N 1
ATOM 1310 C CA . ILE A 1 160 ? -7.023 12.897 6.567 1.00 90.25 160 ILE A CA 1
ATOM 1311 C C . ILE A 1 160 ? -6.961 14.260 7.264 1.00 90.25 160 ILE A C 1
ATOM 1313 O O . ILE A 1 160 ? -7.165 15.295 6.632 1.00 90.25 160 ILE A O 1
ATOM 1317 N N . SER A 1 161 ? -6.619 14.276 8.553 1.00 90.75 161 SER A N 1
ATOM 1318 C CA . SER A 1 161 ? -6.480 15.502 9.343 1.00 90.75 161 SER A CA 1
ATOM 1319 C C . SER A 1 161 ? -5.455 16.465 8.738 1.00 90.75 161 SER A C 1
ATOM 1321 O O . SER A 1 161 ? -5.714 17.662 8.636 1.00 90.75 161 SER A O 1
ATOM 1323 N N . ASP A 1 162 ? -4.289 15.972 8.338 1.00 91.38 162 ASP A N 1
ATOM 1324 C CA . ASP A 1 162 ? -3.213 16.810 7.819 1.00 91.38 162 ASP A CA 1
ATOM 1325 C C . ASP A 1 162 ? -3.542 17.344 6.422 1.00 91.38 162 ASP A C 1
ATOM 1327 O O . ASP A 1 162 ? -3.298 18.519 6.150 1.00 91.38 162 ASP A O 1
ATOM 1331 N N . LEU A 1 163 ? -4.202 16.546 5.577 1.00 92.19 163 LEU A N 1
ATOM 1332 C CA . LEU A 1 163 ? -4.738 17.002 4.294 1.00 92.19 163 LEU A CA 1
ATOM 1333 C C . LEU A 1 163 ? -5.784 18.115 4.480 1.00 92.19 163 LEU A C 1
ATOM 1335 O O . LEU A 1 163 ? -5.722 19.133 3.785 1.00 92.19 163 LEU A O 1
ATOM 1339 N N . ILE A 1 164 ? -6.694 17.973 5.451 1.00 92.31 164 ILE A N 1
ATOM 1340 C CA . ILE A 1 164 ? -7.683 19.009 5.796 1.00 92.31 164 ILE A CA 1
ATOM 1341 C C . ILE A 1 164 ? -6.983 20.281 6.270 1.00 92.31 164 ILE A C 1
ATOM 1343 O O . ILE A 1 164 ? -7.283 21.362 5.767 1.00 92.31 164 ILE A O 1
ATOM 1347 N N . LYS A 1 165 ? -6.028 20.174 7.202 1.00 90.44 165 LYS A N 1
ATOM 1348 C CA . LYS A 1 165 ? -5.279 21.330 7.719 1.00 90.44 165 LYS A CA 1
ATOM 1349 C C . LYS A 1 165 ? -4.557 22.068 6.603 1.00 90.44 165 LYS A C 1
ATOM 1351 O O . LYS A 1 165 ? -4.641 23.286 6.548 1.00 90.44 165 LYS A O 1
ATOM 1356 N N . VAL A 1 166 ? -3.903 21.350 5.689 1.00 89.50 166 VAL A N 1
ATOM 1357 C CA . VAL A 1 166 ? -3.241 21.959 4.527 1.00 89.50 166 VAL A CA 1
ATOM 1358 C C . VAL A 1 166 ? -4.252 22.689 3.644 1.00 89.50 166 VAL A C 1
ATOM 1360 O O . VAL A 1 166 ? -3.972 23.806 3.219 1.00 89.50 166 VAL A O 1
ATOM 1363 N N . CYS A 1 167 ? -5.433 22.114 3.402 1.00 89.25 167 CYS A N 1
ATOM 1364 C CA . CYS A 1 167 ? -6.495 22.780 2.642 1.00 89.25 167 CYS A CA 1
ATOM 1365 C C . CYS A 1 167 ? -7.015 24.040 3.349 1.00 89.25 167 CYS A C 1
ATOM 1367 O O . CYS A 1 167 ? -7.233 25.051 2.687 1.00 89.25 167 CYS A O 1
ATOM 1369 N N . ILE A 1 168 ? -7.172 24.010 4.675 1.00 86.12 168 ILE A N 1
ATOM 1370 C CA . ILE A 1 168 ? -7.574 25.173 5.483 1.00 86.12 168 ILE A CA 1
ATOM 1371 C C . ILE A 1 168 ? -6.495 26.257 5.426 1.00 86.12 168 ILE A C 1
ATOM 1373 O O . ILE A 1 168 ? -6.785 27.380 5.034 1.00 86.12 168 ILE A O 1
ATOM 1377 N N . THR A 1 169 ? -5.240 25.912 5.723 1.00 87.06 169 THR A N 1
ATOM 1378 C CA . THR A 1 169 ? -4.102 26.844 5.669 1.00 87.06 169 THR A CA 1
ATOM 1379 C C . THR A 1 169 ? -3.913 27.432 4.278 1.00 87.06 169 THR A C 1
ATOM 1381 O O . THR A 1 169 ? -3.533 28.592 4.143 1.00 87.06 169 THR A O 1
ATOM 1384 N N . ALA A 1 170 ? -4.178 26.643 3.237 1.00 85.31 170 ALA A N 1
ATOM 1385 C CA . ALA A 1 170 ? -4.252 27.159 1.890 1.00 85.31 170 ALA A CA 1
ATOM 1386 C C . ALA A 1 170 ? -5.385 28.195 1.820 1.00 85.31 170 ALA A C 1
ATOM 1388 O O . ALA A 1 170 ? -5.102 29.356 1.566 1.00 85.31 170 ALA A O 1
ATOM 1389 N N . LEU A 1 171 ? -6.644 27.820 2.059 1.00 83.50 171 LEU A N 1
ATOM 1390 C CA . LEU A 1 171 ? -7.802 28.717 1.903 1.00 83.50 171 LEU A CA 1
ATOM 1391 C C . LEU A 1 171 ? -7.705 30.025 2.703 1.00 83.50 171 LEU A C 1
ATOM 1393 O O . LEU A 1 171 ? -8.206 31.044 2.237 1.00 83.50 171 LEU A O 1
ATOM 1397 N N . GLU A 1 172 ? -7.067 30.005 3.870 1.00 82.75 172 GLU A N 1
ATOM 1398 C CA . GLU A 1 172 ? -6.834 31.183 4.716 1.00 82.75 172 GLU A CA 1
ATOM 1399 C C . GLU A 1 172 ? -5.752 32.128 4.167 1.00 82.75 172 GLU A C 1
ATOM 1401 O O . GLU A 1 172 ? -5.648 33.276 4.598 1.00 82.75 172 GLU A O 1
ATOM 1406 N N . ASN A 1 173 ? -4.933 31.677 3.215 1.00 79.25 173 ASN A N 1
ATOM 1407 C CA . ASN A 1 173 ? -3.888 32.492 2.617 1.00 79.25 173 ASN A CA 1
ATOM 1408 C C . ASN A 1 173 ? -4.445 33.336 1.462 1.00 79.25 173 ASN A C 1
ATOM 1410 O O . ASN A 1 173 ? -4.674 32.849 0.358 1.00 79.25 173 ASN A O 1
ATOM 1414 N N . GLU A 1 174 ? -4.604 34.637 1.691 1.00 63.34 174 GLU A N 1
ATOM 1415 C CA . GLU A 1 174 ? -5.134 35.574 0.692 1.00 63.34 174 GLU A CA 1
ATOM 1416 C C . GLU A 1 174 ? -4.210 35.761 -0.535 1.00 63.34 174 GLU A C 1
ATOM 1418 O O . GLU A 1 174 ? -4.662 36.204 -1.591 1.00 63.34 174 GLU A O 1
ATOM 1423 N N . ASN A 1 175 ? -2.923 35.392 -0.439 1.00 67.12 175 ASN A N 1
ATOM 1424 C CA . ASN A 1 175 ? -1.903 35.629 -1.467 1.00 67.12 175 ASN A CA 1
ATOM 1425 C C . ASN A 1 175 ? -1.372 34.327 -2.082 1.00 67.12 175 ASN A C 1
ATOM 1427 O O . ASN A 1 175 ? -0.197 33.969 -1.951 1.00 67.12 175 ASN A O 1
ATOM 1431 N N . PHE A 1 176 ? -2.228 33.618 -2.811 1.00 66.94 176 PHE A N 1
ATOM 1432 C CA . PHE A 1 176 ? -1.807 32.440 -3.560 1.00 66.94 176 PHE A CA 1
ATOM 1433 C C . PHE A 1 176 ? -1.019 32.793 -4.818 1.00 66.94 176 PHE A C 1
ATOM 1435 O O . PHE A 1 176 ? -1.507 33.466 -5.727 1.00 66.94 176 PHE A O 1
ATOM 1442 N N . SER A 1 177 ? 0.177 32.221 -4.934 1.00 66.94 177 SER A N 1
ATOM 1443 C CA . SER A 1 177 ? 0.887 32.168 -6.209 1.00 66.94 177 SER A CA 1
ATOM 1444 C C . SER A 1 177 ? 0.098 31.305 -7.202 1.00 66.94 177 SER A C 1
ATOM 1446 O O . SER A 1 177 ? 0.199 30.075 -7.200 1.00 66.94 177 SER A O 1
ATOM 1448 N N . THR A 1 178 ? -0.645 31.948 -8.104 1.00 65.44 178 THR A N 1
ATOM 1449 C CA . THR A 1 178 ? -1.333 31.295 -9.236 1.00 65.44 178 THR A CA 1
ATOM 1450 C C . THR A 1 178 ? -0.363 30.605 -10.199 1.00 65.44 178 THR A C 1
ATOM 1452 O O . THR A 1 178 ? -0.770 29.758 -10.991 1.00 65.44 178 THR A O 1
ATOM 1455 N N . ARG A 1 179 ? 0.937 30.924 -10.097 1.00 67.75 179 ARG A N 1
ATOM 1456 C CA . ARG A 1 179 ? 2.029 30.229 -10.788 1.00 67.75 179 ARG A CA 1
ATOM 1457 C C . ARG A 1 179 ? 2.274 28.823 -10.232 1.00 67.75 179 ARG A C 1
ATOM 1459 O O . ARG A 1 179 ? 2.689 27.953 -10.988 1.00 67.75 179 ARG A O 1
ATOM 1466 N N . SER A 1 180 ? 2.048 28.614 -8.936 1.00 69.44 180 SER A N 1
ATOM 1467 C CA . SER A 1 180 ? 2.274 27.323 -8.272 1.00 69.44 180 SER A CA 1
ATOM 1468 C C . SER A 1 180 ? 1.018 26.454 -8.268 1.00 69.44 180 SER A C 1
ATOM 1470 O O . SER A 1 180 ? 1.117 25.246 -8.453 1.00 69.44 180 SER A O 1
ATOM 1472 N N . VAL A 1 181 ? -0.159 27.062 -8.083 1.00 71.62 181 VAL A N 1
ATOM 1473 C CA . VAL A 1 181 ? -1.454 26.368 -8.100 1.00 71.62 181 VAL A CA 1
ATOM 1474 C C . VAL A 1 181 ? -2.444 27.179 -8.946 1.00 71.62 181 VAL A C 1
ATOM 1476 O O . VAL A 1 181 ? -2.975 28.186 -8.472 1.00 71.62 181 VAL A O 1
ATOM 1479 N N . PRO A 1 182 ? -2.704 26.777 -10.201 1.00 72.50 182 PRO A N 1
ATOM 1480 C CA . PRO A 1 182 ? -3.712 27.424 -11.039 1.00 72.50 182 PRO A CA 1
ATOM 1481 C C . PRO A 1 182 ? -5.107 27.204 -10.446 1.00 72.50 182 PRO A C 1
ATOM 1483 O O . PRO A 1 182 ? -5.416 26.078 -10.089 1.00 72.50 182 PRO A O 1
ATOM 1486 N N . GLN A 1 183 ? -5.966 28.226 -10.373 1.00 75.81 183 GLN A N 1
ATOM 1487 C CA . GLN A 1 183 ? -7.333 28.096 -9.824 1.00 75.81 183 GLN A CA 1
ATOM 1488 C C . GLN A 1 183 ? -7.358 27.473 -8.404 1.00 75.81 183 GLN A C 1
ATOM 1490 O O . GLN A 1 183 ? -7.934 26.401 -8.204 1.00 75.81 183 GLN A O 1
ATOM 1495 N N . PRO A 1 184 ? -6.739 28.125 -7.400 1.00 77.50 184 PRO A N 1
ATOM 1496 C CA . PRO A 1 184 ? -6.535 27.548 -6.069 1.00 77.50 184 PRO A CA 1
ATOM 1497 C C . PRO A 1 184 ? -7.838 27.080 -5.415 1.00 77.50 184 PRO A C 1
ATOM 1499 O O . PRO A 1 184 ? -7.890 25.958 -4.930 1.00 77.50 184 PRO A O 1
ATOM 1502 N N . HIS A 1 185 ? -8.919 27.862 -5.486 1.00 81.44 185 HIS A N 1
ATOM 1503 C CA . HIS A 1 185 ? -10.216 27.453 -4.933 1.00 81.44 185 HIS A CA 1
ATOM 1504 C C . HIS A 1 185 ? -10.771 26.172 -5.572 1.00 81.44 185 HIS A C 1
ATOM 1506 O O . HIS A 1 185 ? -11.261 25.301 -4.859 1.00 81.44 185 HIS A O 1
ATOM 1512 N N . TYR A 1 186 ? -10.660 26.029 -6.897 1.00 81.75 186 TYR A N 1
ATOM 1513 C CA . TYR A 1 186 ? -11.120 24.834 -7.608 1.00 81.75 186 TYR A CA 1
ATOM 1514 C C . TYR A 1 186 ? -10.280 23.608 -7.233 1.00 81.75 186 TYR A C 1
ATOM 1516 O O . TYR A 1 186 ? -10.824 22.558 -6.900 1.00 81.75 186 TYR A O 1
ATOM 1524 N N . ASN A 1 187 ? -8.954 23.753 -7.213 1.00 83.69 187 ASN A N 1
ATOM 1525 C CA . ASN A 1 187 ? -8.062 22.646 -6.877 1.00 83.69 187 ASN A CA 1
ATOM 1526 C C . ASN A 1 187 ? -8.200 22.221 -5.415 1.00 83.69 187 ASN A C 1
ATOM 1528 O O . ASN A 1 187 ? -8.246 21.027 -5.137 1.00 83.69 187 ASN A O 1
ATOM 1532 N N . ILE A 1 188 ? -8.308 23.174 -4.485 1.00 86.81 188 ILE A N 1
ATOM 1533 C CA . ILE A 1 188 ? -8.522 22.873 -3.066 1.00 86.81 188 ILE A CA 1
ATOM 1534 C C . ILE A 1 188 ? -9.882 22.200 -2.868 1.00 86.81 188 ILE A C 1
ATOM 1536 O O . ILE A 1 188 ? -9.965 21.213 -2.145 1.00 86.81 188 ILE A O 1
ATOM 1540 N N . SER A 1 189 ? -10.929 22.662 -3.560 1.00 82.94 189 SER A N 1
ATOM 1541 C CA . SER A 1 189 ? -12.232 21.989 -3.551 1.00 82.94 189 SER A CA 1
ATOM 1542 C C . SER A 1 189 ? -12.143 20.552 -4.072 1.00 82.94 189 SER A C 1
ATOM 1544 O O . SER A 1 189 ? -12.798 19.672 -3.522 1.00 82.94 189 SER A O 1
ATOM 1546 N N . GLY A 1 190 ? -11.333 20.299 -5.104 1.00 82.38 190 GLY A N 1
ATOM 1547 C CA . GLY A 1 190 ? -11.081 18.949 -5.609 1.00 82.38 190 GLY A CA 1
ATOM 1548 C C . GLY A 1 190 ? -10.384 18.058 -4.578 1.00 82.38 190 GLY A C 1
ATOM 1549 O O . GLY A 1 190 ? -10.809 16.929 -4.358 1.00 82.38 190 GLY A O 1
ATOM 1550 N N . VAL A 1 191 ? -9.361 18.580 -3.892 1.00 88.62 191 VAL A N 1
ATOM 1551 C CA . VAL A 1 191 ? -8.659 17.851 -2.821 1.00 88.62 191 VAL A CA 1
ATOM 1552 C C . VAL A 1 191 ? -9.586 17.557 -1.641 1.00 88.62 191 VAL A C 1
ATOM 1554 O O . VAL A 1 191 ? -9.583 16.437 -1.144 1.00 88.62 191 VAL A O 1
ATOM 1557 N N . LEU A 1 192 ? -10.422 18.513 -1.232 1.00 87.38 192 LEU A N 1
ATOM 1558 C CA . LEU A 1 192 ? -11.447 18.296 -0.205 1.00 87.38 192 LEU A CA 1
ATOM 1559 C C . LEU A 1 192 ? -12.456 17.209 -0.605 1.00 87.38 192 LEU A C 1
ATOM 1561 O O . LEU A 1 192 ? -12.884 16.448 0.258 1.00 87.38 192 LEU A O 1
ATOM 1565 N N . GLY A 1 193 ? -12.786 17.096 -1.896 1.00 84.44 193 GLY A N 1
ATOM 1566 C CA . GLY A 1 193 ? -13.582 15.988 -2.428 1.00 84.44 193 GLY A CA 1
ATOM 1567 C C . GLY A 1 193 ? -12.906 14.633 -2.210 1.00 84.44 193 GLY A C 1
ATOM 1568 O O . GLY A 1 193 ? -13.508 13.742 -1.625 1.00 84.44 193 GLY A O 1
ATOM 1569 N N . TYR A 1 194 ? -11.625 14.504 -2.566 1.00 84.31 194 TYR A N 1
ATOM 1570 C CA . TYR A 1 194 ? -10.878 13.261 -2.325 1.00 84.31 194 TYR A CA 1
ATOM 1571 C C . TYR A 1 194 ? -10.720 12.934 -0.838 1.00 84.31 194 TYR A C 1
ATOM 1573 O O . TYR A 1 194 ? -10.734 11.771 -0.457 1.00 84.31 194 TYR A O 1
ATOM 1581 N N . ILE A 1 195 ? -10.569 13.947 0.019 1.00 88.31 195 ILE A N 1
ATOM 1582 C CA . ILE A 1 195 ? -10.531 13.758 1.474 1.00 88.31 195 ILE A CA 1
ATOM 1583 C C . ILE A 1 195 ? -11.853 13.177 1.978 1.00 88.31 195 ILE A C 1
ATOM 1585 O O . ILE A 1 195 ? -11.825 12.319 2.855 1.00 88.31 195 ILE A O 1
ATOM 1589 N N . LEU A 1 196 ? -12.992 13.627 1.443 1.00 82.62 196 LEU A N 1
ATOM 1590 C CA . LEU A 1 196 ? -14.305 13.097 1.812 1.00 82.62 196 LEU A CA 1
ATOM 1591 C C . LEU A 1 196 ? -14.398 11.598 1.499 1.00 82.62 196 LEU A C 1
ATOM 1593 O O . LEU A 1 196 ? -14.841 10.831 2.347 1.00 82.62 196 LEU A O 1
ATOM 1597 N N . ASP A 1 197 ? -13.887 11.187 0.338 1.00 82.06 197 ASP A N 1
ATOM 1598 C CA . ASP A 1 197 ? -13.844 9.781 -0.082 1.00 82.06 197 ASP A CA 1
ATOM 1599 C C . ASP A 1 197 ? -12.904 8.916 0.786 1.00 82.06 197 ASP A C 1
ATOM 1601 O O . ASP A 1 197 ? -13.018 7.692 0.791 1.00 82.06 197 ASP A O 1
ATOM 1605 N N . LEU A 1 198 ? -11.974 9.530 1.532 1.00 83.38 198 LEU A N 1
ATOM 1606 C CA . LEU A 1 198 ? -11.061 8.829 2.443 1.00 83.38 198 LEU A CA 1
ATOM 1607 C C . LEU A 1 198 ? -11.653 8.572 3.830 1.00 83.38 198 LEU A C 1
ATOM 1609 O O . LEU A 1 198 ? -11.066 7.801 4.591 1.00 83.38 198 LEU A O 1
ATOM 1613 N N . ILE A 1 199 ? -12.764 9.217 4.199 1.00 84.25 199 ILE A N 1
ATOM 1614 C CA . ILE A 1 199 ? -13.342 9.071 5.537 1.00 84.25 199 ILE A CA 1
ATOM 1615 C C . ILE A 1 199 ? -13.993 7.680 5.666 1.00 84.25 199 ILE A C 1
ATOM 1617 O O . ILE A 1 199 ? -14.949 7.383 4.949 1.00 84.25 199 ILE A O 1
ATOM 1621 N N . PRO A 1 200 ? -13.528 6.828 6.603 1.00 81.12 200 PRO A N 1
ATOM 1622 C CA . PRO A 1 200 ? -14.035 5.467 6.767 1.00 81.12 200 PRO A CA 1
ATOM 1623 C C . PRO A 1 200 ? -15.349 5.473 7.570 1.00 81.12 200 PRO A C 1
ATOM 1625 O O . PRO A 1 200 ? -15.369 5.220 8.776 1.00 81.12 200 PRO A O 1
ATOM 1628 N N . HIS A 1 201 ? -16.448 5.863 6.918 1.00 79.75 201 HIS A N 1
ATOM 1629 C CA . HIS A 1 201 ? -17.756 6.049 7.555 1.00 79.75 201 HIS A CA 1
ATOM 1630 C C . HIS A 1 201 ? -18.319 4.764 8.174 1.00 79.75 201 HIS A C 1
ATOM 1632 O O . HIS A 1 201 ? -18.842 4.806 9.288 1.00 79.75 201 HIS A O 1
ATOM 1638 N N . ASP A 1 202 ? -18.175 3.629 7.492 1.00 75.69 202 ASP A N 1
ATOM 1639 C CA . ASP A 1 202 ? -18.669 2.337 7.974 1.00 75.69 202 ASP A CA 1
ATOM 1640 C C . ASP A 1 202 ? -17.919 1.881 9.233 1.00 75.69 202 ASP A C 1
ATOM 1642 O O . ASP A 1 202 ? -18.523 1.407 10.199 1.00 75.69 202 ASP A O 1
ATOM 1646 N N . GLU A 1 203 ? -16.606 2.108 9.286 1.00 78.25 203 GLU A N 1
ATOM 1647 C CA . GLU A 1 203 ? -15.801 1.847 10.476 1.00 78.25 203 GLU A CA 1
ATOM 1648 C C . GLU A 1 203 ? -16.142 2.793 11.636 1.00 78.25 203 GLU A C 1
ATOM 1650 O O . GLU A 1 203 ? -16.118 2.381 12.798 1.00 78.25 203 GLU A O 1
ATOM 1655 N N . MET A 1 204 ? -16.490 4.052 11.357 1.00 81.75 204 MET A N 1
ATOM 1656 C CA . MET A 1 204 ? -16.989 4.965 12.392 1.00 81.75 204 MET A CA 1
ATOM 1657 C C . MET A 1 204 ? -18.325 4.475 12.971 1.00 81.75 204 MET A C 1
ATOM 1659 O O . MET A 1 204 ? -18.497 4.476 14.191 1.00 81.75 204 MET A O 1
ATOM 1663 N N . GLU A 1 205 ? -19.237 3.980 12.130 1.00 81.81 205 GLU A N 1
ATOM 1664 C CA . GLU A 1 205 ? -20.495 3.373 12.580 1.00 81.81 205 GLU A CA 1
ATOM 1665 C C . GLU A 1 205 ? -20.245 2.116 13.433 1.00 81.81 205 GLU A C 1
ATOM 1667 O O . GLU A 1 205 ? -20.906 1.902 14.456 1.00 81.81 205 GLU A O 1
ATOM 1672 N N . PHE A 1 206 ? -19.256 1.299 13.062 1.00 82.19 206 PHE A N 1
ATOM 1673 C CA . PHE A 1 206 ? -18.817 0.170 13.880 1.00 82.19 206 PHE A CA 1
ATOM 1674 C C . PHE A 1 206 ? -18.366 0.610 15.273 1.00 82.19 206 PHE A C 1
ATOM 1676 O O . PHE A 1 206 ? -18.796 0.009 16.260 1.00 82.19 206 PHE A O 1
ATOM 1683 N N . LEU A 1 207 ? -17.530 1.650 15.375 1.00 82.38 207 LEU A N 1
ATOM 1684 C CA . LEU A 1 207 ? -17.027 2.139 16.662 1.00 82.38 207 LEU A CA 1
ATOM 1685 C C . LEU A 1 207 ? -18.169 2.571 17.591 1.00 82.38 207 LEU A C 1
ATOM 1687 O O . LEU A 1 207 ? -18.146 2.253 18.784 1.00 82.38 207 LEU A O 1
ATOM 1691 N N . ASP A 1 208 ? -19.198 3.222 17.050 1.00 85.31 208 ASP A N 1
ATOM 1692 C CA . ASP A 1 208 ? -20.380 3.614 17.819 1.00 85.31 208 ASP A CA 1
ATOM 1693 C C . ASP A 1 208 ? -21.192 2.401 18.292 1.00 85.31 208 ASP A C 1
ATOM 1695 O O . ASP A 1 208 ? -21.562 2.314 19.471 1.00 85.31 208 ASP A O 1
ATOM 1699 N N . LYS A 1 209 ? -21.429 1.420 17.413 1.00 84.12 209 LYS A N 1
ATOM 1700 C CA . LYS A 1 209 ? -22.133 0.182 17.779 1.00 84.12 209 LYS A CA 1
ATOM 1701 C C . LYS A 1 209 ? -21.348 -0.633 18.812 1.00 84.12 209 LYS A C 1
ATOM 1703 O O . LYS A 1 209 ? -21.934 -1.097 19.790 1.00 84.12 209 LYS A O 1
ATOM 1708 N N . ALA A 1 210 ? -20.031 -0.756 18.657 1.00 83.25 210 ALA A N 1
ATOM 1709 C CA . ALA A 1 210 ? -19.161 -1.450 19.604 1.00 83.25 210 ALA A CA 1
ATOM 1710 C C . ALA A 1 210 ? -19.208 -0.785 20.987 1.00 83.25 210 ALA A C 1
ATOM 1712 O O . ALA A 1 210 ? -19.400 -1.455 22.004 1.00 83.25 210 ALA A O 1
ATOM 1713 N N . ARG A 1 211 ? -19.121 0.551 21.037 1.00 85.50 211 ARG A N 1
ATOM 1714 C CA . ARG A 1 211 ? -19.241 1.318 22.284 1.00 85.50 211 ARG A CA 1
ATOM 1715 C C . ARG A 1 211 ? -20.595 1.112 22.964 1.00 85.50 211 ARG A C 1
ATOM 1717 O O . ARG A 1 211 ? -20.652 1.040 24.196 1.00 85.50 211 ARG A O 1
ATOM 1724 N N . LYS A 1 212 ? -21.675 1.022 22.186 1.00 85.81 212 LYS A N 1
ATOM 1725 C CA . LYS A 1 212 ? -23.024 0.759 22.695 1.00 85.81 212 LYS A CA 1
ATOM 1726 C C . LYS A 1 212 ? -23.115 -0.626 23.340 1.00 85.81 212 LYS A C 1
ATOM 1728 O O . LYS A 1 212 ? -23.518 -0.706 24.498 1.00 85.81 212 LYS A O 1
ATOM 1733 N N . LEU A 1 213 ? -22.634 -1.669 22.664 1.00 83.50 213 LEU A N 1
ATOM 1734 C CA . LEU A 1 213 ? -22.596 -3.038 23.198 1.00 83.50 213 LEU A CA 1
ATOM 1735 C C . LEU A 1 213 ? -21.781 -3.135 24.498 1.00 83.50 213 LEU A C 1
ATOM 1737 O O . LEU A 1 213 ? -22.243 -3.709 25.484 1.00 83.50 213 LEU A O 1
ATOM 1741 N N . LEU A 1 214 ? -20.607 -2.496 24.541 1.00 81.06 214 LEU A N 1
ATOM 1742 C CA . LEU A 1 214 ? -19.761 -2.422 25.742 1.00 81.06 214 LEU A CA 1
ATOM 1743 C C . LEU A 1 214 ? -20.471 -1.731 26.919 1.00 81.06 214 LEU A C 1
ATOM 1745 O O . LEU A 1 214 ? -20.315 -2.120 28.077 1.00 81.06 214 LEU A O 1
ATOM 1749 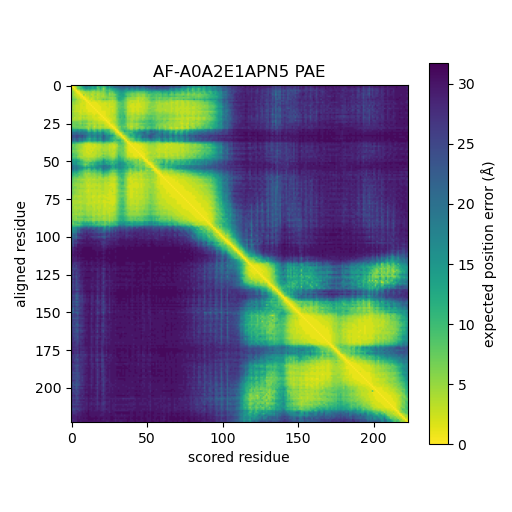N N . SER A 1 215 ? -21.264 -0.699 26.632 1.00 82.25 215 SE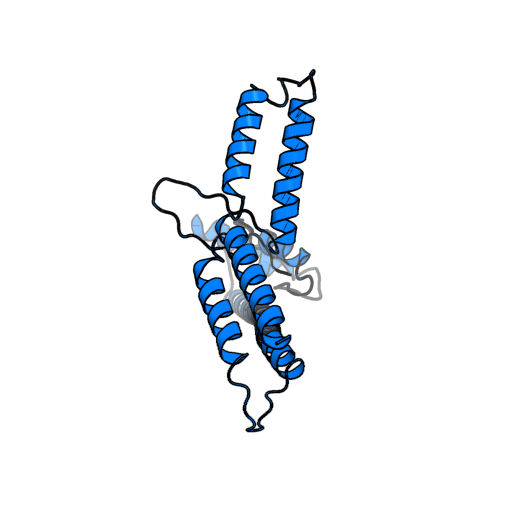R A N 1
ATOM 1750 C CA . SER A 1 215 ? -22.000 0.060 27.650 1.00 82.25 215 SER A CA 1
ATOM 1751 C C . SER A 1 215 ? -23.217 -0.707 28.178 1.00 82.25 215 SER A C 1
ATOM 1753 O O . SER A 1 215 ? -23.490 -0.676 29.379 1.00 82.25 215 SER A O 1
ATOM 1755 N N . GLU A 1 216 ? -23.925 -1.429 27.307 1.00 79.69 216 GLU A N 1
ATOM 1756 C CA . GLU A 1 216 ? -25.071 -2.276 27.663 1.00 79.69 216 GLU A CA 1
ATOM 1757 C C . GLU A 1 216 ? -24.646 -3.471 28.529 1.00 79.69 216 GLU A C 1
ATOM 1759 O O . GLU A 1 216 ? -25.316 -3.791 29.514 1.00 79.69 216 GLU A O 1
ATOM 1764 N N . GLN A 1 217 ? -23.478 -4.062 28.258 1.00 67.62 217 GLN A N 1
ATOM 1765 C CA . GLN A 1 217 ? -22.923 -5.128 29.096 1.00 67.62 217 GLN A CA 1
ATOM 1766 C C . GLN A 1 217 ? -22.550 -4.654 30.508 1.00 67.62 217 GLN A C 1
ATOM 1768 O O . GLN A 1 217 ? -22.795 -5.353 31.496 1.00 67.62 217 GLN A O 1
ATOM 1773 N N . LYS A 1 218 ? -21.994 -3.444 30.629 1.00 63.78 218 LYS A N 1
ATOM 1774 C CA . LYS A 1 218 ? -21.657 -2.847 31.930 1.00 63.78 218 LYS A CA 1
ATOM 1775 C C . LYS A 1 218 ? -22.909 -2.564 32.772 1.00 63.78 218 LYS A C 1
ATOM 1777 O O . LYS A 1 218 ? -22.882 -2.691 33.993 1.00 63.78 218 LYS A O 1
ATOM 1782 N N . ALA A 1 219 ? -24.025 -2.220 32.128 1.00 60.62 219 ALA A N 1
ATOM 1783 C CA . ALA A 1 219 ? -25.312 -2.044 32.799 1.00 60.62 219 ALA A CA 1
ATOM 1784 C C . ALA A 1 219 ? -25.951 -3.380 33.230 1.00 60.62 219 ALA A C 1
ATOM 1786 O O . ALA A 1 219 ? -26.613 -3.424 34.267 1.00 60.62 219 ALA A O 1
ATOM 1787 N N . ALA A 1 220 ? -25.734 -4.463 32.475 1.00 57.28 220 ALA A N 1
ATOM 1788 C CA . ALA A 1 220 ? -26.232 -5.802 32.801 1.00 57.28 220 ALA A CA 1
ATOM 1789 C C . ALA A 1 220 ? -25.475 -6.482 33.959 1.00 57.28 220 ALA A C 1
ATOM 1791 O O . ALA A 1 220 ? -26.053 -7.308 34.651 1.00 57.28 220 ALA A O 1
ATOM 1792 N N . THR A 1 221 ? -24.213 -6.116 34.200 1.00 53.91 221 THR A N 1
ATOM 1793 C CA . THR A 1 221 ? -23.379 -6.646 35.299 1.00 53.91 221 THR A CA 1
ATOM 1794 C C . THR A 1 221 ? -23.498 -5.865 36.616 1.00 53.91 221 THR A C 1
ATOM 1796 O O . THR A 1 221 ? -22.955 -6.296 37.628 1.00 53.91 221 THR A O 1
ATOM 1799 N N . THR A 1 222 ? -24.212 -4.730 36.629 1.00 51.94 222 THR A N 1
ATOM 1800 C CA . THR A 1 222 ? -24.405 -3.877 37.827 1.00 51.94 222 THR A CA 1
ATOM 1801 C C . THR A 1 222 ? -25.817 -4.007 38.441 1.00 51.94 222 THR A C 1
ATOM 1803 O O . THR A 1 222 ? -26.152 -3.286 39.380 1.00 51.94 222 THR A O 1
ATOM 1806 N N . LYS A 1 223 ? -26.662 -4.905 37.921 1.00 43.66 223 LYS A N 1
ATOM 1807 C CA . LYS A 1 223 ? -27.961 -5.286 38.503 1.00 43.66 223 LYS A CA 1
ATOM 1808 C C . LYS A 1 223 ? -27.879 -6.683 39.096 1.00 43.66 223 LYS A C 1
ATOM 1810 O O . LYS A 1 223 ? -28.562 -6.892 40.120 1.00 43.66 223 LYS A O 1
#

Mean predicted aligned error: 19.75 Å

Secondary structure (DSSP, 8-state):
----S----S-HHHHHHHHHTT-TT--TT--SSTTTTTHHHHHHHHHHHHTTT-S-----HHHHHHHHHHHHHHHHHHHHHHHHHHHHHHHHHHHHHHHHHHHS---------TTHHHHHHHHHHHHHHH--SS---PPPTT--------SSHHHHHHHHHHHHHHHHHHHT-S---TTTSSSHHHHHHHHHHHHHHT--HHHHHHHHHHHHHHHHHHHHS--

pLDDT: mean 72.83, std 14.88, range [39.31, 92.31]

Solvent-accessible surface area (backbone atoms only — not comparable to full-atom values): 13849 Å² total; per-residue (Å²): 139,76,83,89,65,84,84,88,75,97,44,62,67,57,53,50,59,58,45,32,78,79,37,73,84,67,62,70,63,82,52,98,52,87,87,59,36,55,55,64,56,51,50,51,50,46,42,66,62,37,64,76,80,46,83,88,64,91,79,52,77,66,58,52,50,51,51,53,51,45,50,50,56,42,51,52,51,52,51,51,54,50,48,56,51,50,50,51,52,51,48,48,58,53,44,51,55,49,50,53,46,66,77,45,67,83,76,92,63,98,72,92,70,98,60,59,70,59,50,55,51,50,51,57,54,48,46,73,74,27,69,60,83,82,65,93,82,84,80,63,94,91,62,86,86,82,86,84,91,61,99,42,70,71,54,46,50,50,50,50,50,50,55,50,50,52,48,48,59,47,73,72,45,89,81,70,59,57,89,82,42,67,62,53,71,62,51,47,52,52,52,53,49,55,50,58,76,65,56,55,60,53,44,52,52,44,54,53,52,52,53,48,54,58,51,53,51,57,58,65,76,74,112

Foldseek 3Di:
DDPPDDDDDLQPVVNQVVVCVVVVPLHFQDDPDPPCSCPLSVLVRCCSVAVVPHPPGDDDPVSVVVVVVSVVVSVVVVVVVVVVVVVVVVCVVVVVVVVVCVVPPPDPDDDDDPPPVVLVVVLVVLCVVQPDLDDDDDDDPDDDDDDDDDPDDVRLVVVLVVLVVVLVVQVPDPDDDCVVPPPSVVVSVVSVVVSVVSDSVSVVVSVVVNVVVVVVVVVVVVD